Protein AF-A0A0K8UY22-F1 (afdb_monomer)

Solvent-accessible surface area (backbone atoms only — not comparable to full-atom values): 12422 Å² total; per-residue (Å²): 136,84,84,70,58,86,86,64,40,58,61,39,47,26,71,50,65,64,19,58,63,45,91,63,97,72,69,99,48,72,58,66,84,58,21,74,82,52,22,51,59,62,31,71,79,46,81,18,68,58,46,42,50,54,52,51,58,58,53,50,70,38,62,19,70,70,72,24,51,79,48,73,47,74,82,47,100,38,32,42,35,36,36,20,38,61,51,102,66,38,35,36,39,38,42,34,27,77,27,91,56,66,43,80,45,65,60,37,89,77,67,71,58,55,92,82,40,27,36,29,29,68,44,43,38,51,86,44,90,65,58,66,70,48,70,43,56,62,74,50,70,46,78,44,46,48,65,32,40,40,31,30,30,51,46,64,80,65,77,79,49,54,63,54,51,51,51,51,49,51,52,50,54,51,52,51,51,52,51,53,52,52,53,52,50,51,54,52,50,54,51,51,52,50,54,52,52,53,52,53,54,55,52,53,63,58,53,56,63,66,66,69,76,76,81,82,86,134

Foldseek 3Di:
DDDPVVVVQFAQADQDVSNPRDPDPDDPHRHDPCSHPDHPVVQVVALHPVVLVVLVVVVCPQCQNVPFDKDKDDQDPFKIKIWRHDDLQWIKIKIWGQAQAKDWDACCVPPVNDAFWWKFFSGKHSPDPDDGGDIDGHRDIDIAHHGIMTMIGTHDDDPPCVVVVVVVVVVVVVVVVVVVVVVVVVVVVVVVVVVVVVVVVVVVVVVVVVVVVPPPDD

Structure (mmCIF, N/CA/C/O backbone):
data_AF-A0A0K8UY22-F1
#
_entry.id   AF-A0A0K8UY22-F1
#
loop_
_atom_site.group_PDB
_atom_site.id
_atom_site.type_symbol
_atom_site.label_atom_id
_atom_site.label_alt_id
_atom_site.label_comp_id
_atom_site.label_asym_id
_atom_site.label_entity_id
_atom_site.label_seq_id
_atom_site.pdbx_PDB_ins_code
_atom_site.Cartn_x
_atom_site.Cartn_y
_atom_site.Cartn_z
_atom_site.occupancy
_atom_site.B_iso_or_equiv
_atom_site.auth_seq_id
_atom_site.auth_comp_id
_atom_site.auth_asym_id
_atom_site.auth_atom_id
_atom_site.pdbx_PDB_model_num
ATOM 1 N N . GLU A 1 1 ? 6.497 -28.965 -20.384 1.00 56.91 1 GLU A N 1
ATOM 2 C CA . GLU A 1 1 ? 7.027 -28.098 -19.309 1.00 56.91 1 GLU A CA 1
ATOM 3 C C . GLU A 1 1 ? 6.710 -26.646 -19.636 1.00 56.91 1 GLU A C 1
ATOM 5 O O . GLU A 1 1 ? 6.711 -26.297 -20.810 1.00 56.91 1 GLU A O 1
ATOM 10 N N . VAL A 1 2 ? 6.386 -25.826 -18.636 1.00 84.38 2 VAL A N 1
ATOM 11 C CA . VAL A 1 2 ? 6.107 -24.390 -18.817 1.00 84.38 2 VAL A CA 1
ATOM 12 C C . VAL A 1 2 ? 7.374 -23.611 -18.459 1.00 84.38 2 VAL A C 1
ATOM 14 O O . VAL A 1 2 ? 7.965 -23.861 -17.407 1.00 84.38 2 VAL A O 1
ATOM 17 N N . SER A 1 3 ? 7.815 -22.699 -19.330 1.00 89.62 3 SER A N 1
ATOM 18 C CA . SER A 1 3 ? 9.002 -21.876 -19.063 1.00 89.62 3 SER A CA 1
ATOM 19 C C . SER A 1 3 ? 8.755 -20.891 -17.909 1.00 89.62 3 SER A C 1
ATOM 21 O O . SER A 1 3 ? 7.668 -20.334 -17.769 1.00 89.62 3 SER A O 1
ATOM 23 N N . ARG A 1 4 ? 9.792 -20.663 -17.090 1.00 94.69 4 ARG A N 1
ATOM 24 C CA . ARG A 1 4 ? 9.810 -19.691 -15.977 1.00 94.69 4 ARG A CA 1
ATOM 25 C C . ARG A 1 4 ? 10.417 -18.341 -16.368 1.00 94.69 4 ARG A C 1
ATOM 27 O O . ARG A 1 4 ? 10.571 -17.473 -15.512 1.00 94.69 4 ARG A O 1
ATOM 34 N N . ASP A 1 5 ? 10.805 -18.178 -17.628 1.00 94.25 5 ASP A N 1
ATOM 35 C CA . ASP A 1 5 ? 11.532 -17.003 -18.113 1.00 94.25 5 ASP A CA 1
ATOM 36 C C . ASP A 1 5 ? 10.773 -15.671 -17.977 1.00 94.25 5 ASP A C 1
ATOM 38 O O . ASP A 1 5 ? 11.438 -14.672 -17.689 1.00 94.25 5 ASP A O 1
ATOM 42 N N . PRO A 1 6 ? 9.424 -15.605 -18.084 1.00 92.56 6 PRO A N 1
ATOM 43 C CA . PRO A 1 6 ? 8.700 -14.344 -17.893 1.00 92.56 6 PRO A CA 1
ATOM 44 C C . PRO A 1 6 ? 8.972 -13.661 -16.541 1.00 92.56 6 PRO A C 1
ATOM 46 O O . PRO A 1 6 ? 9.089 -12.439 -16.487 1.00 92.56 6 PRO A O 1
ATOM 49 N N . GLU A 1 7 ? 9.183 -14.439 -15.474 1.00 94.31 7 GLU A N 1
ATOM 50 C CA . GLU A 1 7 ? 9.439 -13.934 -14.113 1.00 94.31 7 GLU A CA 1
ATOM 51 C C . GLU A 1 7 ? 10.920 -13.621 -13.838 1.00 94.31 7 GLU A C 1
ATOM 53 O O . GLU A 1 7 ? 11.299 -13.254 -12.726 1.00 94.31 7 GLU A O 1
ATOM 58 N N . ARG A 1 8 ? 11.793 -13.808 -14.835 1.00 95.69 8 ARG A N 1
ATOM 59 C CA . ARG A 1 8 ? 13.253 -13.663 -14.706 1.00 95.69 8 ARG A CA 1
ATOM 60 C C . ARG A 1 8 ? 13.845 -12.638 -15.664 1.00 95.69 8 ARG A C 1
ATOM 62 O O . ARG A 1 8 ? 15.067 -12.532 -15.771 1.00 95.69 8 ARG A O 1
ATOM 69 N N . THR A 1 9 ? 12.995 -11.896 -16.370 1.00 96.50 9 THR A N 1
ATOM 70 C CA . THR A 1 9 ? 13.452 -10.834 -17.269 1.00 96.50 9 THR A CA 1
ATOM 71 C C . THR A 1 9 ? 14.261 -9.778 -16.497 1.00 96.50 9 THR A C 1
ATOM 73 O O . THR A 1 9 ? 14.027 -9.566 -15.302 1.00 96.50 9 THR A O 1
ATOM 76 N N . PRO A 1 10 ? 15.250 -9.119 -17.132 1.00 97.88 10 PRO A N 1
ATOM 77 C CA . PRO A 1 10 ? 16.100 -8.163 -16.432 1.00 97.88 10 PRO A CA 1
ATOM 78 C C . PRO A 1 10 ? 15.322 -6.993 -15.812 1.00 97.88 10 PRO A C 1
ATOM 80 O O . PRO A 1 10 ? 14.338 -6.503 -16.371 1.00 97.88 10 PRO A O 1
ATOM 83 N N . TYR A 1 11 ? 15.799 -6.518 -14.659 1.00 98.19 11 TYR A N 1
ATOM 84 C CA . TYR A 1 11 ? 15.130 -5.470 -13.888 1.00 98.19 11 TYR A CA 1
ATOM 85 C C . TYR A 1 11 ? 15.112 -4.113 -14.611 1.00 98.19 11 TYR A C 1
ATOM 87 O O . TYR A 1 11 ? 16.089 -3.707 -15.239 1.00 98.19 11 TYR A O 1
ATOM 95 N N . GLN A 1 12 ? 14.008 -3.378 -14.462 1.00 98.25 12 GLN A N 1
ATOM 96 C CA . GLN A 1 12 ? 13.737 -2.138 -15.191 1.00 98.25 12 GLN A CA 1
ATOM 97 C C . GLN A 1 12 ? 14.116 -0.895 -14.365 1.00 98.25 12 GLN A C 1
ATOM 99 O O . GLN A 1 12 ? 13.285 -0.289 -13.682 1.00 98.25 12 GLN A O 1
ATOM 104 N N . TRP A 1 13 ? 15.392 -0.500 -14.411 1.00 98.12 13 TRP A N 1
ATOM 105 C CA . TRP A 1 13 ? 15.911 0.643 -13.648 1.00 98.12 13 TRP A CA 1
ATOM 106 C C . TRP A 1 13 ? 15.455 1.993 -14.204 1.00 98.12 13 TRP A C 1
ATOM 108 O O . TRP A 1 13 ? 15.055 2.879 -13.444 1.00 98.12 13 TRP A O 1
ATOM 118 N N . ASN A 1 14 ? 15.550 2.174 -15.520 1.00 97.88 14 ASN A N 1
ATOM 119 C CA . ASN A 1 14 ? 15.274 3.434 -16.208 1.00 97.88 14 ASN A CA 1
ATOM 120 C C . ASN A 1 14 ? 14.917 3.192 -17.692 1.00 97.88 14 ASN A C 1
ATOM 122 O O . ASN A 1 14 ? 14.746 2.056 -18.118 1.00 97.88 14 ASN A O 1
ATOM 126 N N . THR A 1 15 ? 14.811 4.256 -18.492 1.00 97.69 15 THR A N 1
ATOM 127 C CA . THR A 1 15 ? 14.418 4.196 -19.913 1.00 97.69 15 THR A CA 1
ATOM 128 C C . THR A 1 15 ? 15.579 3.989 -20.902 1.00 97.69 15 THR A C 1
ATOM 130 O O . THR A 1 15 ? 15.347 3.973 -22.117 1.00 97.69 15 THR A O 1
ATOM 133 N N . GLN A 1 16 ? 16.818 3.828 -20.425 1.00 97.19 16 GLN A N 1
ATOM 134 C CA . GLN A 1 16 ? 18.021 3.645 -21.252 1.00 97.19 16 GLN A CA 1
ATOM 135 C C . GLN A 1 16 ? 18.110 2.221 -21.835 1.00 97.19 16 GLN A C 1
ATOM 137 O O . GLN A 1 16 ? 17.227 1.391 -21.615 1.00 97.19 16 GLN A O 1
ATOM 142 N N . LYS A 1 17 ? 19.170 1.933 -22.608 1.00 97.19 17 LYS A N 1
ATOM 143 C CA . LYS A 1 17 ? 19.432 0.608 -23.204 1.00 97.19 17 LYS A CA 1
ATOM 144 C C . LYS A 1 17 ? 19.269 -0.501 -22.153 1.00 97.19 17 LYS A C 1
ATOM 146 O O . LYS A 1 17 ? 19.729 -0.351 -21.023 1.00 97.19 17 LYS A O 1
ATOM 151 N N . ASN A 1 18 ? 18.571 -1.581 -22.518 1.00 97.06 18 ASN A N 1
ATOM 152 C CA . ASN A 1 18 ? 18.230 -2.699 -21.627 1.00 97.06 18 ASN A CA 1
ATOM 153 C C . ASN A 1 18 ? 17.593 -2.262 -20.289 1.00 97.06 18 ASN A C 1
ATOM 155 O O . ASN A 1 18 ? 17.900 -2.829 -19.246 1.00 97.06 18 ASN A O 1
ATOM 159 N N . ALA A 1 19 ? 16.765 -1.214 -20.300 1.00 97.44 19 ALA A N 1
ATOM 160 C CA . ALA A 1 19 ? 16.186 -0.591 -19.108 1.00 97.44 19 ALA A CA 1
ATOM 161 C C . ALA A 1 19 ? 17.197 -0.140 -18.038 1.00 97.44 19 ALA A C 1
ATOM 163 O O . ALA A 1 19 ? 16.874 -0.083 -16.851 1.00 97.44 19 ALA A O 1
ATOM 164 N N . GLY A 1 20 ? 18.438 0.148 -18.439 1.00 97.50 20 GLY A N 1
ATOM 165 C CA . GLY A 1 20 ? 19.529 0.481 -17.523 1.00 97.50 20 GLY A CA 1
ATOM 166 C C . GLY A 1 20 ? 20.106 -0.719 -16.767 1.00 97.50 20 GLY A C 1
ATOM 167 O O . GLY A 1 20 ? 20.923 -0.522 -15.875 1.00 97.50 20 GLY A O 1
ATOM 168 N N . PHE A 1 21 ? 19.708 -1.954 -17.095 1.00 98.06 21 PHE A N 1
ATOM 169 C CA . PHE A 1 21 ? 20.263 -3.172 -16.495 1.00 98.06 21 PHE A CA 1
ATOM 170 C C . PHE A 1 21 ? 21.690 -3.471 -16.971 1.00 98.06 21 PHE A C 1
ATOM 172 O O . PHE A 1 21 ? 22.517 -3.940 -16.196 1.00 98.06 21 PHE A O 1
ATOM 179 N N . SER A 1 22 ? 21.982 -3.229 -18.251 1.00 97.44 22 SER A N 1
ATOM 180 C CA . SER A 1 22 ? 23.290 -3.510 -18.849 1.00 97.44 22 SER A CA 1
ATOM 181 C C 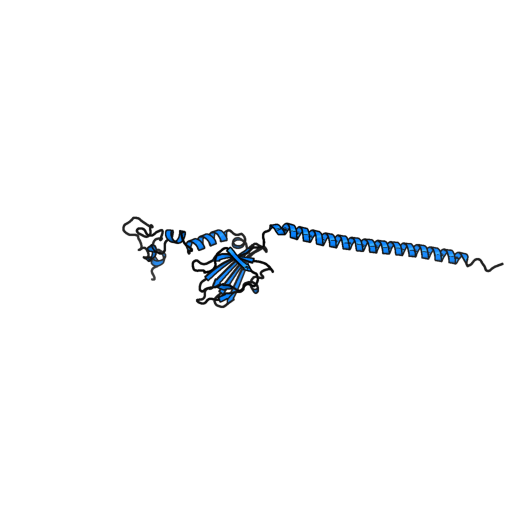. SER A 1 22 ? 23.561 -2.612 -20.054 1.00 97.44 22 SER A C 1
ATOM 183 O O . SER A 1 22 ? 22.644 -2.271 -20.803 1.00 97.44 22 SER A O 1
ATOM 185 N N . THR A 1 23 ? 24.831 -2.279 -20.277 1.00 96.69 23 THR A N 1
ATOM 186 C CA . THR A 1 23 ? 25.315 -1.555 -21.464 1.00 96.69 23 THR A CA 1
ATOM 187 C C . THR A 1 23 ? 25.598 -2.472 -22.661 1.00 96.69 23 THR A C 1
ATOM 189 O O . THR A 1 23 ? 25.762 -1.973 -23.775 1.00 96.69 23 THR A O 1
ATOM 192 N N . ALA A 1 24 ? 25.621 -3.796 -22.458 1.00 96.88 24 ALA A N 1
ATOM 193 C CA . ALA A 1 24 ? 25.886 -4.784 -23.503 1.00 96.88 24 ALA A CA 1
ATOM 194 C C . ALA A 1 24 ? 24.850 -4.739 -24.641 1.00 96.88 24 ALA A C 1
ATOM 196 O O . ALA A 1 24 ? 23.733 -4.242 -24.474 1.00 96.88 24 ALA A O 1
ATOM 197 N N . GLU A 1 25 ? 25.202 -5.292 -25.805 1.00 95.69 25 GLU A N 1
ATOM 198 C CA . GLU A 1 25 ? 24.288 -5.356 -26.954 1.00 95.69 25 GLU A CA 1
ATOM 199 C C . GLU A 1 25 ? 23.030 -6.178 -26.675 1.00 95.69 25 GLU A C 1
ATOM 201 O O . GLU A 1 25 ? 21.930 -5.757 -27.027 1.00 95.69 25 GLU A O 1
ATOM 206 N N . LYS A 1 26 ? 23.177 -7.323 -26.001 1.00 95.31 26 LYS A N 1
ATOM 207 C CA . LYS A 1 26 ? 22.063 -8.198 -25.627 1.00 95.31 26 LYS A CA 1
ATOM 208 C C . LYS A 1 26 ? 22.211 -8.676 -24.190 1.00 95.31 26 LYS A C 1
ATOM 210 O O . LYS A 1 26 ? 23.314 -8.901 -23.699 1.00 95.31 26 LYS A O 1
ATOM 215 N N . THR A 1 27 ? 21.073 -8.831 -23.530 1.00 96.81 27 THR A N 1
ATOM 216 C CA . THR A 1 27 ? 20.942 -9.474 -22.222 1.00 96.81 27 THR A CA 1
ATOM 217 C C . THR A 1 27 ? 20.604 -10.955 -22.400 1.00 96.81 27 THR A C 1
ATOM 219 O O . THR A 1 27 ? 20.204 -11.383 -23.481 1.00 96.81 27 THR A O 1
ATOM 222 N N . TRP A 1 28 ? 20.790 -11.747 -21.343 1.00 96.12 28 TRP A N 1
ATOM 223 C CA . TRP A 1 28 ? 20.532 -13.193 -21.353 1.00 96.12 28 TRP A CA 1
ATOM 224 C C . TRP A 1 28 ? 19.046 -13.548 -21.563 1.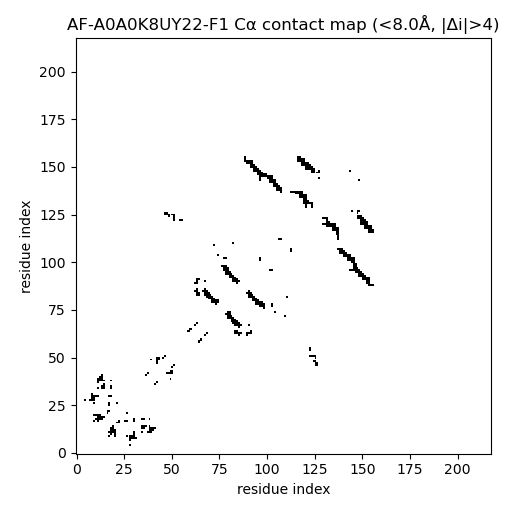00 96.12 28 TRP A C 1
ATOM 226 O O . TRP A 1 28 ? 18.742 -14.610 -22.094 1.00 96.12 28 TRP A O 1
ATOM 236 N N . LEU A 1 29 ? 18.137 -12.636 -21.200 1.00 97.00 29 LEU A N 1
ATOM 237 C CA . LEU A 1 29 ? 16.712 -12.660 -21.531 1.00 97.00 29 LEU A CA 1
ATOM 238 C C . LEU A 1 29 ? 16.268 -11.272 -22.001 1.00 97.00 29 LEU A C 1
ATOM 240 O O . LEU A 1 29 ? 16.790 -10.277 -21.495 1.00 97.00 29 LEU A O 1
ATOM 244 N N . PRO A 1 30 ? 15.287 -11.175 -22.917 1.00 96.00 30 PRO A N 1
ATOM 245 C CA . PRO A 1 30 ? 14.790 -9.891 -23.389 1.00 96.00 30 PRO A CA 1
ATOM 246 C C . PRO A 1 30 ? 14.150 -9.089 -22.251 1.00 96.00 30 PRO A C 1
ATOM 248 O O . PRO A 1 30 ? 13.413 -9.619 -21.419 1.00 96.00 30 PRO A O 1
ATOM 251 N N . VAL A 1 31 ? 14.405 -7.782 -22.240 1.00 97.19 31 VAL A N 1
ATOM 252 C CA . VAL A 1 31 ? 13.734 -6.852 -21.327 1.00 97.19 31 VAL A CA 1
ATOM 253 C C . VAL A 1 31 ? 12.317 -6.593 -21.829 1.00 97.19 31 VAL A C 1
ATOM 255 O O . VAL A 1 31 ? 12.113 -6.340 -23.016 1.00 97.19 31 VAL A O 1
ATOM 258 N N . HIS A 1 32 ? 11.337 -6.627 -20.928 1.00 96.50 32 HIS A N 1
ATOM 259 C CA . HIS A 1 32 ? 9.946 -6.385 -21.295 1.00 96.50 32 HIS A CA 1
ATOM 260 C C . HIS A 1 32 ? 9.759 -4.956 -21.860 1.00 96.50 32 HIS A C 1
ATOM 262 O O . HIS A 1 32 ? 10.260 -3.997 -21.268 1.00 96.50 32 HIS A O 1
ATOM 268 N N . PRO A 1 33 ? 9.024 -4.765 -22.974 1.00 95.75 33 PRO A N 1
ATOM 269 C CA . PRO A 1 33 ? 8.981 -3.497 -23.716 1.00 95.75 33 PRO A CA 1
ATOM 270 C C . PRO A 1 33 ? 8.389 -2.311 -22.938 1.00 95.75 33 PRO A C 1
ATOM 272 O O . PRO A 1 33 ? 8.680 -1.157 -23.253 1.00 95.75 33 PRO A O 1
ATOM 275 N N . ASN A 1 34 ? 7.592 -2.568 -21.897 1.00 96.50 34 ASN A N 1
ATOM 276 C CA . ASN A 1 34 ? 6.991 -1.517 -21.068 1.00 96.50 34 ASN A CA 1
ATOM 277 C C . ASN A 1 34 ? 7.992 -0.713 -20.216 1.00 96.50 34 ASN A C 1
ATOM 279 O O . ASN A 1 34 ? 7.576 0.292 -19.645 1.00 96.50 34 ASN A O 1
ATOM 283 N N . TYR A 1 35 ? 9.280 -1.079 -20.161 1.00 97.06 35 TYR A N 1
ATOM 284 C CA . TYR A 1 35 ? 10.287 -0.383 -19.344 1.00 97.06 35 TYR A CA 1
ATOM 285 C C . TYR A 1 35 ? 10.415 1.117 -19.648 1.00 97.06 35 TYR A C 1
ATOM 287 O O . TYR A 1 35 ? 10.887 1.897 -18.820 1.00 97.06 35 TYR A O 1
ATOM 295 N N . LYS A 1 36 ? 9.970 1.546 -20.835 1.00 95.62 36 LYS A N 1
ATOM 296 C CA . LYS A 1 36 ? 9.887 2.961 -21.215 1.00 95.62 36 LYS A CA 1
ATOM 297 C C . LYS A 1 36 ? 8.919 3.766 -20.343 1.00 95.62 36 LYS A C 1
ATOM 299 O O . LYS A 1 36 ? 9.204 4.928 -20.088 1.00 95.62 36 LYS A O 1
ATOM 304 N N . ASN A 1 37 ? 7.848 3.133 -19.863 1.00 95.06 37 ASN A N 1
ATOM 305 C CA . ASN A 1 37 ? 6.781 3.764 -19.077 1.00 95.06 37 ASN A CA 1
ATOM 306 C C . ASN A 1 37 ? 6.656 3.185 -17.656 1.00 95.06 37 ASN A C 1
ATOM 308 O O . ASN A 1 37 ? 6.015 3.782 -16.799 1.00 95.06 37 ASN A O 1
ATOM 312 N N . LEU A 1 38 ? 7.218 2.000 -17.403 1.00 96.00 38 LEU A N 1
ATOM 313 C CA . LEU A 1 38 ? 7.194 1.331 -16.107 1.00 96.00 38 LEU A CA 1
ATOM 314 C C . LEU A 1 38 ? 8.631 1.038 -15.679 1.00 96.00 38 LEU A C 1
ATOM 316 O O . LEU A 1 38 ? 9.197 0.026 -16.040 1.00 96.00 38 LEU A O 1
ATOM 320 N N . ASN A 1 39 ? 9.255 1.926 -14.916 1.00 97.75 39 ASN A N 1
ATOM 321 C CA . ASN A 1 39 ? 10.612 1.707 -14.410 1.00 97.75 39 ASN A CA 1
ATOM 322 C C . ASN A 1 39 ? 10.798 2.394 -13.058 1.00 97.75 39 ASN A C 1
ATOM 324 O O . ASN A 1 39 ? 10.022 3.276 -12.683 1.00 97.75 39 ASN A O 1
ATOM 328 N N . LEU A 1 40 ? 11.844 2.007 -12.327 1.00 98.12 40 LEU A N 1
ATOM 329 C CA . LEU A 1 40 ? 12.098 2.555 -10.996 1.00 98.12 40 LEU A CA 1
ATOM 330 C C . LEU A 1 40 ? 12.306 4.075 -11.014 1.00 98.12 40 LEU A C 1
ATOM 332 O O . LEU A 1 40 ? 11.810 4.765 -10.124 1.00 98.12 40 LEU A O 1
ATOM 336 N N . LYS A 1 41 ? 13.049 4.605 -11.996 1.00 97.62 41 LYS A N 1
ATOM 337 C CA . LYS A 1 41 ? 13.322 6.047 -12.086 1.00 97.62 41 LYS A CA 1
ATOM 338 C C . LYS A 1 41 ? 12.027 6.857 -12.182 1.00 97.62 41 LYS A C 1
ATOM 340 O O . LYS A 1 41 ? 11.900 7.839 -11.462 1.00 97.62 41 LYS A O 1
ATOM 345 N N . GLN A 1 42 ? 11.081 6.425 -13.010 1.00 96.19 42 GLN A N 1
ATOM 346 C CA . GLN A 1 42 ? 9.775 7.069 -13.157 1.00 96.19 42 GLN A CA 1
ATOM 347 C C . GLN A 1 42 ? 8.899 6.892 -11.911 1.00 96.19 42 GLN A C 1
ATOM 349 O O . GLN A 1 42 ? 8.346 7.859 -11.397 1.00 96.19 42 GLN A O 1
ATOM 354 N N . GLN A 1 43 ? 8.848 5.684 -11.345 1.00 96.81 43 GLN A N 1
ATOM 355 C CA . GLN A 1 43 ? 8.041 5.429 -10.150 1.00 96.81 43 GLN A CA 1
ATOM 356 C C . GLN A 1 43 ? 8.507 6.222 -8.915 1.00 96.81 43 GLN A C 1
ATOM 358 O O . GLN A 1 43 ? 7.734 6.419 -7.980 1.00 96.81 43 GLN A O 1
ATOM 363 N N . LYS A 1 44 ? 9.758 6.694 -8.878 1.00 95.75 44 LYS A N 1
ATOM 364 C CA . LYS A 1 44 ? 10.262 7.552 -7.794 1.00 95.75 44 LYS A CA 1
ATOM 365 C C . LYS A 1 44 ? 9.674 8.968 -7.792 1.00 95.75 44 LYS A C 1
ATOM 367 O O . LYS A 1 44 ? 9.740 9.607 -6.747 1.00 95.75 44 LYS A O 1
ATOM 372 N N . SER A 1 45 ? 9.142 9.461 -8.911 1.00 90.75 45 SER A N 1
ATOM 373 C CA . SER A 1 45 ? 8.642 10.841 -9.046 1.00 90.75 45 SER A CA 1
ATOM 374 C C . SER A 1 45 ? 7.120 10.985 -8.961 1.00 90.75 45 SER A C 1
ATOM 376 O O . SER A 1 45 ? 6.623 12.104 -9.008 1.00 90.75 45 SER A O 1
ATOM 378 N N . GLU A 1 46 ? 6.373 9.887 -8.843 1.00 90.56 46 GLU A N 1
ATOM 379 C CA . GLU A 1 46 ? 4.904 9.882 -8.895 1.00 90.56 46 GLU A CA 1
ATOM 380 C C . GLU A 1 46 ? 4.286 8.992 -7.801 1.00 90.56 46 GLU A C 1
ATOM 382 O O . GLU A 1 46 ? 4.979 8.182 -7.176 1.00 90.56 46 GLU A O 1
ATOM 387 N N . LYS A 1 47 ? 2.966 9.112 -7.580 1.00 91.38 47 LYS A N 1
ATOM 388 C CA . LYS A 1 47 ? 2.200 8.177 -6.736 1.00 91.38 47 LYS A CA 1
ATOM 389 C C . LYS A 1 47 ? 2.195 6.802 -7.417 1.00 91.38 47 LYS A C 1
ATOM 391 O O . LYS A 1 47 ? 1.456 6.572 -8.369 1.00 91.38 47 LYS A O 1
ATOM 396 N N . SER A 1 48 ? 3.040 5.889 -6.946 1.00 95.44 48 SER A N 1
ATOM 397 C CA . SER A 1 48 ? 3.397 4.655 -7.653 1.00 95.44 48 SER A CA 1
ATOM 398 C C . SER A 1 48 ? 3.406 3.430 -6.739 1.00 95.44 48 SER A C 1
ATOM 400 O O . SER A 1 48 ? 3.273 3.521 -5.519 1.00 95.44 48 SER A O 1
ATOM 402 N N . HIS A 1 49 ? 3.592 2.243 -7.320 1.00 95.56 49 HIS A N 1
ATOM 403 C CA . HIS A 1 49 ? 3.781 1.029 -6.523 1.00 95.56 49 HIS A CA 1
ATOM 404 C C . HIS A 1 49 ? 5.054 1.096 -5.672 1.00 95.56 49 HIS A C 1
ATOM 406 O O . HIS A 1 49 ? 5.035 0.666 -4.521 1.00 95.56 49 HIS A O 1
ATOM 412 N N . TYR A 1 50 ? 6.133 1.695 -6.188 1.00 97.19 50 TYR A N 1
ATOM 413 C CA . TYR A 1 50 ? 7.352 1.931 -5.416 1.00 97.19 50 TYR A CA 1
ATOM 414 C C . TYR A 1 50 ? 7.116 2.848 -4.208 1.00 97.19 50 TYR A C 1
ATOM 416 O O . TYR A 1 50 ? 7.595 2.538 -3.114 1.00 97.19 50 TYR A O 1
ATOM 424 N N . SER A 1 51 ? 6.371 3.951 -4.369 1.00 94.69 51 SER A N 1
ATOM 425 C CA . SER A 1 51 ? 6.088 4.862 -3.252 1.00 94.69 51 SER A CA 1
ATOM 426 C C . SER A 1 51 ? 5.238 4.176 -2.181 1.00 94.69 51 SER A C 1
ATOM 428 O O . SER A 1 51 ? 5.564 4.259 -1.000 1.00 94.69 51 SER A O 1
ATOM 430 N N . VAL A 1 52 ? 4.213 3.417 -2.588 1.00 96.56 52 VAL A N 1
ATOM 431 C CA . VAL A 1 52 ? 3.388 2.608 -1.675 1.00 96.56 52 VAL A CA 1
ATOM 432 C C . VAL A 1 52 ? 4.236 1.566 -0.944 1.00 96.56 52 VAL A C 1
ATOM 434 O O . VAL A 1 52 ? 4.158 1.467 0.278 1.00 96.56 52 VAL A O 1
ATOM 437 N N . TYR A 1 53 ? 5.092 0.830 -1.660 1.00 97.50 53 TYR A N 1
ATOM 438 C CA . TYR A 1 53 ? 5.987 -0.166 -1.066 1.00 97.50 53 TYR A CA 1
ATOM 439 C C . TYR A 1 53 ? 6.909 0.454 -0.012 1.00 97.50 53 TYR A C 1
ATOM 441 O O . TYR A 1 53 ? 7.000 -0.054 1.104 1.00 97.50 53 TYR A O 1
ATOM 449 N N . LYS A 1 54 ? 7.552 1.585 -0.332 1.00 96.56 54 LYS A N 1
ATOM 450 C CA . LYS A 1 54 ? 8.397 2.333 0.612 1.00 96.56 54 LYS A CA 1
ATOM 451 C C . LYS A 1 54 ? 7.620 2.719 1.870 1.00 96.56 54 LYS A C 1
ATOM 453 O O . LYS A 1 54 ? 8.114 2.469 2.967 1.00 96.56 54 LYS A O 1
ATOM 458 N N . SER A 1 55 ? 6.411 3.262 1.723 1.00 95.38 55 SER A N 1
ATOM 459 C CA . SER A 1 55 ? 5.572 3.641 2.864 1.00 95.38 55 SER A CA 1
ATOM 460 C C . SER A 1 55 ? 5.177 2.439 3.726 1.00 95.38 55 SER A C 1
ATOM 462 O O . SER A 1 55 ? 5.239 2.526 4.948 1.00 95.38 55 SER A O 1
ATOM 464 N N . LEU A 1 56 ? 4.839 1.295 3.122 1.00 96.31 56 LEU A N 1
ATOM 465 C CA . LEU A 1 56 ? 4.506 0.070 3.861 1.00 96.31 56 LEU A CA 1
ATOM 466 C C . LEU A 1 56 ? 5.714 -0.527 4.595 1.00 96.31 56 LEU A C 1
ATOM 468 O O . LEU A 1 56 ? 5.568 -1.013 5.716 1.00 96.31 56 LEU A O 1
ATOM 472 N N . VAL A 1 57 ? 6.910 -0.481 3.998 1.00 96.62 57 VAL A N 1
ATOM 473 C CA . VAL A 1 57 ? 8.153 -0.925 4.654 1.00 96.62 57 VAL A CA 1
ATOM 474 C C . VAL A 1 57 ? 8.472 -0.057 5.869 1.00 96.62 57 VAL A C 1
ATOM 476 O O . VAL A 1 57 ? 8.861 -0.590 6.909 1.00 96.62 57 VAL A O 1
ATOM 479 N N . GLU A 1 58 ? 8.279 1.259 5.773 1.00 94.56 58 GLU A N 1
ATOM 480 C CA . GLU A 1 58 ? 8.419 2.150 6.928 1.00 94.56 58 GLU A CA 1
ATOM 481 C C . GLU A 1 58 ? 7.353 1.858 7.989 1.00 94.56 58 GLU A C 1
ATOM 483 O O . GLU A 1 58 ? 7.683 1.707 9.166 1.00 94.56 58 GLU A O 1
ATOM 488 N N . LEU A 1 59 ? 6.097 1.662 7.577 1.00 92.69 59 LEU A N 1
ATOM 489 C CA . LEU A 1 59 ? 5.000 1.327 8.482 1.00 92.69 59 LEU A CA 1
ATOM 490 C C . LEU A 1 59 ? 5.245 0.007 9.227 1.00 92.69 59 LEU A C 1
ATOM 492 O O . LEU A 1 59 ? 4.938 -0.096 10.411 1.00 92.69 59 LEU A O 1
ATOM 496 N N . ARG A 1 60 ? 5.875 -0.985 8.583 1.00 93.88 60 ARG A N 1
ATOM 497 C CA . ARG A 1 60 ? 6.221 -2.281 9.194 1.00 93.88 60 ARG A CA 1
ATOM 498 C C . ARG A 1 60 ? 7.087 -2.147 10.450 1.00 93.88 60 ARG A C 1
ATOM 500 O O . ARG A 1 60 ? 7.083 -3.060 11.266 1.00 93.88 60 ARG A O 1
ATOM 507 N N . LYS A 1 61 ? 7.796 -1.029 10.634 1.00 92.00 61 LYS A N 1
ATOM 508 C CA . LYS A 1 61 ? 8.594 -0.755 11.841 1.00 92.00 61 LYS A CA 1
ATOM 509 C C . LYS A 1 61 ? 7.731 -0.409 13.061 1.00 92.00 61 LYS A C 1
ATOM 511 O O . LYS A 1 61 ? 8.242 -0.415 14.179 1.00 92.00 61 LYS A O 1
ATOM 516 N N . MET A 1 62 ? 6.441 -0.113 12.877 1.00 89.75 62 MET A N 1
ATOM 517 C CA . MET A 1 62 ? 5.539 0.209 13.980 1.00 89.75 62 MET A CA 1
ATOM 518 C C . MET A 1 62 ? 5.359 -0.988 14.927 1.00 89.75 62 MET A C 1
ATOM 520 O O . MET A 1 62 ? 5.126 -2.109 14.464 1.00 89.75 62 MET A O 1
ATOM 524 N N . PRO A 1 63 ? 5.377 -0.771 16.258 1.00 90.25 63 PRO A N 1
ATOM 525 C CA . PRO A 1 63 ? 5.221 -1.845 17.240 1.00 90.25 63 PRO A CA 1
ATOM 526 C C . PRO A 1 63 ? 3.964 -2.698 17.036 1.00 90.25 63 PRO A C 1
ATOM 528 O O . PRO A 1 63 ? 4.028 -3.916 17.201 1.00 90.25 63 PRO A O 1
ATOM 531 N N . ALA A 1 64 ? 2.857 -2.077 16.614 1.00 91.38 64 ALA A N 1
ATOM 532 C CA . ALA A 1 64 ? 1.604 -2.750 16.281 1.00 91.38 64 ALA A CA 1
ATOM 533 C C . ALA A 1 64 ? 1.786 -3.839 15.206 1.00 91.38 64 ALA A C 1
ATOM 535 O O . ALA A 1 64 ? 1.351 -4.972 15.385 1.00 91.38 64 ALA A O 1
ATOM 536 N N . LEU A 1 65 ? 2.524 -3.552 14.129 1.00 92.12 65 LEU A N 1
ATOM 537 C CA . LEU A 1 65 ? 2.769 -4.510 13.045 1.00 92.12 65 LEU A CA 1
ATOM 538 C C . LEU A 1 65 ? 3.806 -5.586 13.406 1.00 92.12 65 LEU A C 1
ATOM 540 O O . LEU A 1 65 ? 3.753 -6.693 12.864 1.00 92.12 65 LEU A O 1
ATOM 544 N N . CYS A 1 66 ? 4.717 -5.299 14.337 1.00 91.38 66 CYS A N 1
ATOM 545 C CA . CYS A 1 66 ? 5.724 -6.256 14.801 1.00 91.38 66 CYS A CA 1
ATOM 546 C C . CYS A 1 66 ? 5.186 -7.225 15.861 1.00 91.38 66 CYS A C 1
ATOM 548 O O . CYS A 1 66 ? 5.430 -8.424 15.776 1.00 91.38 66 CYS A O 1
ATOM 550 N N . LYS A 1 67 ? 4.481 -6.703 16.869 1.00 91.06 67 LYS A N 1
ATOM 551 C CA . LYS A 1 67 ? 4.131 -7.425 18.104 1.00 91.06 67 LYS A CA 1
ATOM 552 C C . LYS A 1 67 ? 2.636 -7.428 18.410 1.00 91.06 67 LYS A C 1
ATOM 554 O O . LYS A 1 67 ? 2.219 -8.140 19.313 1.00 91.06 67 LYS A O 1
ATOM 559 N N . GLY A 1 68 ? 1.847 -6.619 17.705 1.00 90.88 68 GLY A N 1
ATOM 560 C CA . GLY A 1 68 ? 0.421 -6.495 17.971 1.00 90.88 68 GLY A CA 1
ATOM 561 C C . GLY A 1 68 ? -0.343 -7.772 17.639 1.00 90.88 68 GLY A C 1
ATOM 562 O O . GLY A 1 68 ? 0.009 -8.492 16.695 1.00 90.88 68 GLY A O 1
ATOM 563 N N . ARG A 1 69 ? -1.407 -8.012 18.403 1.00 92.81 69 ARG A N 1
ATOM 564 C CA . ARG A 1 69 ? -2.440 -9.013 18.149 1.00 92.81 69 ARG A CA 1
ATOM 565 C C . ARG A 1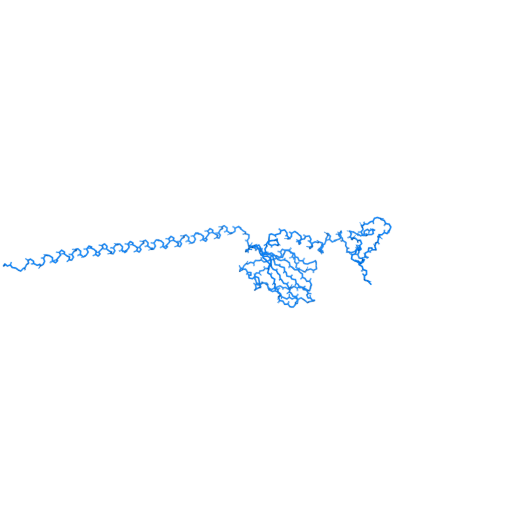 69 ? -3.007 -8.808 16.748 1.00 92.81 69 ARG A C 1
ATOM 567 O O . ARG A 1 69 ? -3.156 -7.678 16.295 1.00 92.81 69 ARG A O 1
ATOM 574 N N . PHE A 1 70 ? -3.267 -9.906 16.053 1.00 94.38 70 PHE A N 1
ATOM 575 C CA . PHE A 1 70 ? -3.893 -9.896 14.736 1.00 94.38 70 PHE A CA 1
ATOM 576 C C . PHE A 1 70 ? -5.363 -10.266 14.874 1.00 94.38 70 PHE A C 1
ATOM 578 O O . PHE A 1 70 ? -5.688 -11.277 15.496 1.00 94.38 70 PHE A O 1
ATOM 585 N N . HIS A 1 71 ? -6.228 -9.450 14.290 1.00 93.00 71 HIS A N 1
ATOM 586 C CA . HIS A 1 71 ? -7.657 -9.697 14.193 1.00 93.00 71 HIS A CA 1
ATOM 587 C C . HIS A 1 71 ? -8.092 -9.392 12.762 1.00 93.00 71 HIS A C 1
ATOM 589 O O . HIS A 1 71 ? -7.711 -8.364 12.217 1.00 93.00 71 HIS A O 1
ATOM 595 N N . ALA A 1 72 ? -8.809 -10.303 12.116 1.00 95.44 72 ALA A N 1
ATOM 596 C CA . ALA A 1 72 ? -9.160 -10.181 10.709 1.00 95.44 72 ALA A CA 1
ATOM 597 C C . ALA A 1 72 ? -10.623 -10.531 10.505 1.00 95.44 72 ALA A C 1
ATOM 599 O O . ALA A 1 72 ? -11.114 -11.477 11.111 1.00 95.44 72 ALA A O 1
ATOM 600 N N . GLU A 1 73 ? -11.271 -9.789 9.616 1.00 94.25 73 GLU A N 1
ATOM 601 C CA . GLU A 1 73 ? -12.701 -9.854 9.374 1.00 94.25 73 GLU A CA 1
ATOM 602 C C . GLU A 1 73 ? -13.003 -9.752 7.878 1.00 94.25 73 GLU A C 1
ATOM 604 O O . GLU A 1 73 ? -12.393 -8.987 7.121 1.00 94.25 73 GLU A O 1
ATOM 609 N N . VAL A 1 74 ? -13.976 -10.547 7.439 1.00 95.19 74 VAL A N 1
ATOM 610 C CA . VAL A 1 74 ? -14.514 -10.490 6.079 1.00 95.19 74 VAL A CA 1
ATOM 611 C C . VAL A 1 74 ? -15.774 -9.637 6.132 1.00 95.19 74 VAL A C 1
ATOM 613 O O . VAL A 1 74 ? -16.825 -10.098 6.562 1.00 95.19 74 VAL A O 1
ATOM 616 N N . LEU A 1 75 ? -15.673 -8.382 5.691 1.00 93.12 75 LEU A N 1
ATOM 617 C CA . LEU A 1 75 ? -16.778 -7.421 5.797 1.00 93.12 75 LEU A CA 1
ATOM 618 C C . LEU A 1 75 ? -17.909 -7.740 4.820 1.00 93.12 75 LEU A C 1
ATOM 620 O O . LEU A 1 75 ? -19.077 -7.462 5.072 1.00 93.12 75 LEU A O 1
ATOM 624 N N . ASN A 1 76 ? -17.542 -8.271 3.657 1.00 92.75 76 ASN A N 1
ATOM 625 C CA . ASN A 1 76 ? -18.450 -8.789 2.645 1.00 92.75 76 ASN A CA 1
ATOM 626 C C . ASN A 1 76 ? -17.653 -9.649 1.651 1.00 92.75 76 ASN A C 1
ATOM 628 O O . ASN A 1 76 ? -16.449 -9.835 1.801 1.00 92.75 76 ASN A O 1
ATOM 632 N N . ARG A 1 77 ? -18.315 -10.140 0.597 1.00 94.31 77 ARG A N 1
ATOM 633 C CA . ARG A 1 77 ? -17.703 -10.994 -0.437 1.00 94.31 77 ARG A CA 1
ATOM 634 C C . ARG A 1 77 ? -16.433 -10.410 -1.075 1.00 94.31 77 ARG A C 1
ATOM 636 O O . ARG A 1 77 ? -15.575 -11.177 -1.498 1.00 94.31 77 ARG A O 1
ATOM 643 N N . ASP A 1 78 ? -16.342 -9.086 -1.166 1.00 96.75 78 ASP A N 1
ATOM 644 C CA . ASP A 1 78 ? -15.275 -8.389 -1.882 1.00 96.75 78 ASP A CA 1
ATOM 645 C C . ASP A 1 78 ? -14.302 -7.661 -0.948 1.00 96.75 78 ASP A C 1
ATOM 647 O O . ASP A 1 78 ? -13.231 -7.265 -1.396 1.00 96.75 78 ASP A O 1
ATOM 651 N N . VAL A 1 79 ? -14.656 -7.440 0.322 1.00 97.19 79 VAL A N 1
ATOM 652 C CA . VAL A 1 79 ? -13.863 -6.611 1.239 1.00 97.19 79 VAL A CA 1
ATOM 653 C C . VAL A 1 79 ? -13.361 -7.431 2.415 1.00 97.19 79 VAL A C 1
ATOM 655 O O . VAL A 1 79 ? -14.139 -7.953 3.214 1.00 97.19 79 VAL A O 1
ATOM 658 N N . PHE A 1 80 ? -12.040 -7.467 2.539 1.00 96.75 80 PHE A N 1
ATOM 659 C CA . PHE A 1 80 ? -11.309 -8.065 3.644 1.00 96.75 80 PHE A CA 1
ATOM 660 C C . PHE A 1 80 ? -10.621 -6.966 4.448 1.00 96.75 80 PHE A C 1
ATOM 662 O O . PHE A 1 80 ? -9.984 -6.079 3.874 1.00 96.75 80 PHE A O 1
ATOM 669 N N . ALA A 1 81 ? -10.734 -7.021 5.769 1.00 96.44 81 ALA A N 1
ATOM 670 C CA . ALA A 1 81 ? -10.076 -6.081 6.656 1.00 96.44 81 ALA A CA 1
ATOM 671 C C . ALA A 1 81 ? -9.341 -6.817 7.771 1.00 96.44 81 ALA A C 1
ATOM 673 O O . ALA A 1 81 ? -9.746 -7.891 8.205 1.00 96.44 81 ALA A O 1
ATOM 674 N N . PHE A 1 82 ? -8.254 -6.235 8.255 1.00 95.25 82 PHE A N 1
ATOM 675 C CA . PHE A 1 82 ? -7.585 -6.737 9.442 1.00 95.25 82 PHE A CA 1
ATOM 676 C C . PHE A 1 82 ? -6.960 -5.614 10.247 1.00 95.25 82 PHE A C 1
ATOM 678 O O . PHE A 1 82 ? -6.521 -4.597 9.713 1.00 95.25 82 PHE A O 1
ATOM 685 N N . GLU A 1 83 ? -6.862 -5.855 11.539 1.00 93.50 83 GLU A N 1
ATOM 686 C CA . GLU A 1 83 ? -6.271 -4.989 12.528 1.00 93.50 83 GLU A CA 1
ATOM 687 C C . GLU A 1 83 ? -5.037 -5.648 13.145 1.00 93.50 83 GLU A C 1
ATOM 689 O O . GLU A 1 83 ? -4.977 -6.856 13.409 1.00 93.50 83 GLU A O 1
ATOM 694 N N . ARG A 1 84 ? -4.022 -4.818 13.370 1.00 93.31 84 ARG A N 1
ATOM 695 C CA . ARG A 1 84 ? -2.869 -5.121 14.206 1.00 93.31 84 ARG A CA 1
ATOM 696 C C . ARG A 1 84 ? -2.873 -4.171 15.384 1.00 93.31 84 ARG A C 1
ATOM 698 O O . ARG A 1 84 ? -2.608 -2.987 15.206 1.00 93.31 84 ARG A O 1
ATOM 705 N N . GLU A 1 85 ? -3.120 -4.705 16.571 1.00 89.75 85 GLU A N 1
ATOM 706 C CA . GLU A 1 85 ? -3.311 -3.932 17.797 1.00 89.75 85 GLU A CA 1
ATOM 707 C C . GLU A 1 85 ? -2.289 -4.366 18.850 1.00 89.75 85 GLU A C 1
ATOM 709 O O . GLU A 1 85 ? -2.207 -5.544 19.192 1.00 89.75 85 GLU A O 1
ATOM 714 N N . LEU A 1 86 ? -1.484 -3.438 19.370 1.00 86.62 86 LEU A N 1
ATOM 715 C CA . LEU A 1 86 ? -0.590 -3.740 20.498 1.00 86.62 86 LEU A CA 1
ATOM 716 C C . LEU A 1 86 ? -1.140 -3.235 21.834 1.00 86.62 86 LEU A C 1
ATOM 718 O O . LEU A 1 86 ? -0.918 -3.903 22.831 1.00 86.62 86 LEU A O 1
ATOM 722 N N . ASN A 1 87 ? -1.812 -2.080 21.836 1.00 79.38 87 ASN A N 1
ATOM 723 C CA . ASN A 1 87 ? -2.470 -1.414 22.967 1.00 79.38 87 ASN A CA 1
ATOM 724 C C . ASN A 1 87 ? -3.521 -0.431 22.401 1.00 79.38 87 ASN A C 1
ATOM 726 O O . ASN A 1 87 ? -3.459 -0.105 21.214 1.00 79.38 87 ASN A O 1
ATOM 730 N N . ASP A 1 88 ? -4.343 0.157 23.275 1.00 67.81 88 ASP A N 1
ATOM 731 C CA . ASP A 1 88 ? -5.441 1.098 22.971 1.00 67.81 88 ASP A CA 1
ATOM 732 C C . ASP A 1 88 ? -5.150 2.240 21.974 1.00 67.81 88 ASP A C 1
ATOM 734 O O . ASP A 1 88 ? -6.071 2.768 21.353 1.00 67.81 88 ASP A O 1
ATOM 738 N N . ASP A 1 89 ? -3.891 2.660 21.833 1.00 66.81 89 ASP A N 1
ATOM 739 C CA . ASP A 1 89 ? -3.490 3.795 20.987 1.00 66.81 89 ASP A CA 1
ATOM 740 C C . ASP A 1 89 ? -2.550 3.409 19.842 1.00 66.81 89 ASP A C 1
ATOM 742 O O . ASP A 1 89 ? -2.067 4.268 19.110 1.00 66.81 89 ASP A O 1
ATOM 746 N N . ASN A 1 90 ? -2.231 2.122 19.715 1.00 78.31 90 ASN A N 1
ATOM 747 C CA . ASN A 1 90 ? -1.299 1.605 18.722 1.00 78.31 90 ASN A CA 1
ATOM 748 C C . ASN A 1 90 ? -1.990 0.499 17.932 1.00 78.31 90 ASN A C 1
ATOM 750 O O . ASN A 1 90 ? -1.684 -0.686 18.105 1.00 78.31 90 ASN A O 1
ATOM 754 N N . SER A 1 91 ? -2.912 0.924 17.071 1.00 88.50 91 SER A N 1
ATOM 755 C CA . SER A 1 91 ? -3.618 0.061 16.134 1.00 88.50 91 SER A CA 1
ATOM 756 C C . SER A 1 91 ? -3.398 0.509 14.688 1.00 88.50 91 SER A C 1
ATOM 758 O O . SER A 1 91 ? -3.416 1.706 14.377 1.00 88.50 91 SER A O 1
ATOM 760 N N . ILE A 1 92 ? -3.170 -0.476 13.818 1.00 92.75 92 ILE A N 1
ATOM 761 C CA . ILE A 1 92 ? -3.127 -0.332 12.366 1.00 92.75 92 ILE A CA 1
ATOM 762 C C . ILE A 1 92 ? -4.219 -1.198 11.758 1.00 92.75 92 ILE A C 1
ATOM 764 O O . ILE A 1 92 ? -4.197 -2.417 11.919 1.00 92.75 92 ILE A O 1
ATOM 768 N N . ILE A 1 93 ? -5.113 -0.578 10.994 1.00 94.31 93 ILE A N 1
ATOM 769 C CA . ILE A 1 93 ? -6.211 -1.257 10.305 1.00 94.31 93 ILE A CA 1
ATOM 770 C C . ILE A 1 93 ? -5.939 -1.209 8.810 1.00 94.31 93 ILE A C 1
ATOM 772 O O . ILE A 1 93 ? -5.703 -0.148 8.243 1.00 94.31 93 ILE A O 1
ATOM 776 N N . THR A 1 94 ? -5.966 -2.358 8.153 1.00 96.12 94 THR A N 1
ATOM 777 C CA . THR A 1 94 ? -5.833 -2.477 6.702 1.00 96.12 94 THR A CA 1
ATOM 778 C C . THR A 1 94 ? -7.149 -2.964 6.129 1.00 96.12 94 THR A C 1
ATOM 780 O O . THR A 1 94 ? -7.689 -3.959 6.600 1.00 96.12 94 THR A O 1
ATOM 783 N N . VAL A 1 95 ? -7.651 -2.283 5.104 1.00 96.69 95 VAL A N 1
ATOM 784 C CA . VAL A 1 95 ? -8.905 -2.617 4.422 1.00 96.69 95 VAL A CA 1
ATOM 785 C C . VAL A 1 95 ? -8.612 -2.783 2.940 1.00 96.69 95 VAL A C 1
ATOM 787 O O . VAL A 1 95 ? -7.990 -1.913 2.329 1.00 96.69 95 VAL A O 1
ATOM 790 N N . ILE A 1 96 ? -9.029 -3.909 2.369 1.00 97.69 96 ILE A N 1
ATOM 791 C CA . ILE A 1 96 ? -8.712 -4.308 1.000 1.00 97.69 96 ILE A CA 1
ATOM 792 C C . ILE A 1 96 ? -10.001 -4.723 0.303 1.00 97.69 96 ILE A C 1
ATOM 794 O O . ILE A 1 96 ? -10.659 -5.677 0.714 1.00 97.69 96 ILE A O 1
ATOM 798 N N . ASN A 1 97 ? -10.335 -4.033 -0.782 1.00 97.69 97 ASN A N 1
ATOM 799 C CA . ASN A 1 97 ? -11.344 -4.476 -1.729 1.00 97.69 97 ASN A CA 1
ATOM 800 C C . ASN A 1 97 ? -10.665 -5.325 -2.804 1.00 97.69 97 ASN A C 1
ATOM 802 O O . ASN A 1 97 ? -9.896 -4.809 -3.607 1.00 97.69 97 ASN A O 1
ATOM 806 N N . ILE A 1 98 ? -10.940 -6.624 -2.824 1.00 97.31 98 ILE A N 1
ATOM 807 C CA . ILE A 1 98 ? -10.452 -7.560 -3.845 1.00 97.31 98 ILE A CA 1
ATOM 808 C C . ILE A 1 98 ? -11.420 -7.688 -5.031 1.00 97.31 98 ILE A C 1
ATOM 810 O O . ILE A 1 98 ? -11.101 -8.345 -6.022 1.00 97.31 98 ILE A O 1
ATOM 814 N N . GLY A 1 99 ? -12.604 -7.078 -4.939 1.00 97.12 99 GLY A N 1
ATOM 815 C CA . GLY A 1 99 ? -13.645 -7.148 -5.953 1.00 97.12 99 GLY A CA 1
ATOM 816 C C . GLY A 1 99 ? -13.560 -6.052 -7.024 1.00 97.12 99 GLY A C 1
ATOM 817 O O . GLY A 1 99 ? -12.917 -5.015 -6.844 1.00 97.12 99 GLY A O 1
ATOM 818 N N . PRO A 1 100 ? -14.276 -6.246 -8.147 1.00 96.94 100 PRO A N 1
ATOM 819 C CA . PRO A 1 100 ? -14.303 -5.307 -9.269 1.00 96.94 100 PRO A CA 1
ATOM 820 C C . PRO A 1 100 ? -15.255 -4.117 -9.064 1.00 96.94 100 PRO A C 1
ATOM 822 O O . PRO A 1 100 ? -15.407 -3.299 -9.968 1.00 96.94 100 PRO A O 1
ATOM 825 N N . ARG A 1 101 ? -15.951 -4.022 -7.924 1.00 96.75 101 ARG A N 1
ATOM 826 C CA . ARG A 1 101 ? -16.961 -2.982 -7.657 1.00 96.75 101 ARG A CA 1
ATOM 827 C C . ARG A 1 101 ? -16.592 -2.185 -6.420 1.00 96.75 101 ARG A C 1
ATOM 829 O O . ARG A 1 101 ? -16.063 -2.749 -5.469 1.00 96.75 101 ARG A O 1
ATOM 836 N N . ALA A 1 102 ? -16.919 -0.895 -6.421 1.00 96.50 102 ALA A N 1
ATOM 837 C CA . ALA A 1 102 ? -16.778 -0.072 -5.231 1.00 96.50 102 ALA A CA 1
ATOM 838 C C . ALA A 1 102 ? -17.737 -0.553 -4.128 1.00 96.50 102 ALA A C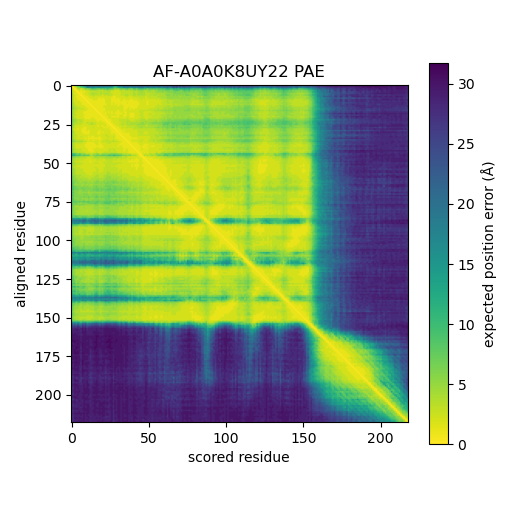 1
ATOM 840 O O . ALA A 1 102 ? -18.862 -0.979 -4.414 1.00 96.50 102 ALA A O 1
ATOM 841 N N . ARG A 1 103 ? -17.295 -0.492 -2.872 1.00 96.19 103 ARG A N 1
ATOM 842 C CA . ARG A 1 103 ? -18.058 -0.937 -1.700 1.00 96.19 103 ARG A CA 1
ATOM 843 C C . ARG A 1 103 ? -18.038 0.138 -0.625 1.00 96.19 103 ARG A C 1
ATOM 845 O O . ARG A 1 103 ? -16.982 0.668 -0.303 1.00 96.19 103 ARG A O 1
ATOM 852 N N . ALA A 1 104 ? -19.206 0.453 -0.076 1.00 94.81 104 ALA A N 1
ATOM 853 C CA . ALA A 1 104 ? -19.300 1.277 1.120 1.00 94.81 104 ALA A CA 1
ATOM 854 C C . ALA A 1 104 ? -18.879 0.438 2.333 1.00 94.81 104 ALA A C 1
ATOM 856 O O . ALA A 1 104 ? -19.341 -0.695 2.486 1.00 94.81 104 ALA A O 1
ATOM 857 N N . VAL A 1 105 ? -17.987 0.977 3.159 1.00 92.94 105 VAL A N 1
ATOM 858 C CA . VAL A 1 105 ? -17.411 0.285 4.315 1.00 92.94 105 VAL A CA 1
ATOM 859 C C . VAL A 1 105 ? -17.538 1.164 5.552 1.00 92.94 105 VAL A C 1
ATOM 861 O O . VAL A 1 105 ? -17.219 2.351 5.510 1.00 92.94 105 VAL A O 1
ATOM 864 N N . ASN A 1 106 ? -17.972 0.557 6.655 1.00 90.88 106 ASN A N 1
ATOM 865 C CA . ASN A 1 106 ? -17.924 1.128 7.995 1.00 90.88 106 ASN A CA 1
ATOM 866 C C . ASN A 1 106 ? -17.079 0.198 8.877 1.00 90.88 106 ASN A C 1
ATOM 868 O O . ASN A 1 106 ? -17.306 -1.009 8.896 1.00 90.88 106 ASN A O 1
ATOM 872 N N . LEU A 1 107 ? -16.079 0.756 9.559 1.00 88.31 107 LEU A N 1
ATOM 873 C CA . LEU A 1 107 ? -15.115 -0.006 10.360 1.00 88.31 107 LEU A CA 1
ATOM 874 C C . LEU A 1 107 ? -15.447 -0.021 11.854 1.00 88.31 107 LEU A C 1
ATOM 876 O O . LEU A 1 107 ? -14.805 -0.749 12.604 1.00 88.31 107 LEU A O 1
ATOM 880 N N . THR A 1 108 ? -16.413 0.785 12.300 1.00 82.44 108 THR A N 1
ATOM 881 C CA . THR A 1 108 ? -16.632 1.013 13.731 1.00 82.44 108 THR A CA 1
ATOM 882 C C . THR A 1 108 ? -17.155 -0.210 14.461 1.00 82.44 108 THR A C 1
ATOM 884 O O . THR A 1 108 ? -16.619 -0.545 15.510 1.00 82.44 108 THR A O 1
ATOM 887 N N . GLU A 1 109 ? -18.135 -0.904 13.889 1.00 73.69 109 GLU A N 1
ATOM 888 C CA . GLU A 1 109 ? -18.707 -2.109 14.505 1.00 73.69 109 GLU A CA 1
ATOM 889 C C . GLU A 1 109 ? -17.746 -3.304 14.462 1.00 73.69 109 GLU A C 1
ATOM 891 O O . GLU A 1 109 ? -17.878 -4.233 15.250 1.00 73.69 109 GLU A O 1
ATOM 896 N N . VAL A 1 110 ? -16.774 -3.278 13.548 1.00 81.25 110 VAL A N 1
ATOM 897 C CA . VAL A 1 110 ? -15.897 -4.419 13.263 1.00 81.25 110 VAL A CA 1
ATOM 898 C C . VAL A 1 110 ? -14.697 -4.451 14.206 1.00 81.25 110 VAL A C 1
ATOM 900 O O . VAL A 1 110 ? -14.320 -5.513 14.685 1.00 81.25 110 VAL A O 1
ATOM 903 N N . PHE A 1 111 ? -14.099 -3.291 14.478 1.00 82.38 111 PHE A N 1
ATOM 904 C CA . PHE A 1 111 ? -12.845 -3.184 15.233 1.00 82.38 111 PHE A CA 1
ATOM 905 C C . PHE A 1 111 ? -13.014 -2.487 16.592 1.00 82.38 111 PHE A C 1
ATOM 907 O O . PHE A 1 111 ? -12.051 -1.939 17.113 1.00 82.38 111 PHE A O 1
ATOM 914 N N . ASP A 1 112 ? -14.240 -2.465 17.138 1.00 74.62 112 ASP A N 1
ATOM 915 C CA . ASP A 1 112 ? -14.595 -1.839 18.429 1.00 74.62 112 ASP A CA 1
ATOM 916 C C . ASP A 1 112 ? -13.922 -0.466 18.637 1.00 74.62 112 ASP A C 1
ATOM 918 O O . ASP A 1 112 ? -13.280 -0.173 19.652 1.00 74.62 112 ASP A O 1
ATOM 922 N N . LEU A 1 113 ? -14.000 0.381 17.605 1.00 73.94 113 LEU A N 1
ATOM 923 C CA . LEU A 1 113 ? -13.331 1.678 17.622 1.00 73.94 113 LEU A CA 1
ATOM 924 C C . LEU A 1 113 ? -13.932 2.527 18.743 1.00 73.94 113 LEU A C 1
ATOM 926 O O . LEU A 1 113 ? -15.120 2.847 18.710 1.00 73.94 113 LEU A O 1
ATOM 930 N N . LYS A 1 114 ? -13.117 2.939 19.722 1.00 69.31 114 LYS A N 1
ATOM 931 C CA . LYS A 1 114 ? -13.626 3.711 20.867 1.00 69.31 114 LYS A CA 1
ATOM 932 C C . LYS A 1 114 ? -14.242 5.032 20.398 1.00 69.31 114 LYS A C 1
ATOM 934 O O . LYS A 1 114 ? -13.772 5.667 19.450 1.00 69.31 114 LYS A O 1
ATOM 939 N N . PHE A 1 115 ? -15.263 5.486 21.122 1.00 58.19 115 PHE A N 1
ATOM 940 C CA . PHE A 1 115 ? -15.930 6.764 20.877 1.00 58.19 115 PHE A CA 1
ATOM 941 C C . PHE A 1 115 ? -14.903 7.911 20.755 1.00 58.19 115 PHE A C 1
ATOM 943 O O . PHE A 1 115 ? -14.034 8.0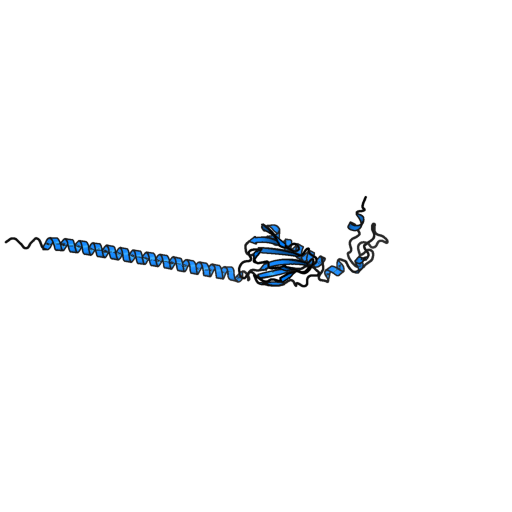60 21.611 1.00 58.19 115 PHE A O 1
ATOM 950 N N . GLN A 1 116 ? -15.006 8.714 19.686 1.00 61.44 116 GLN A N 1
ATOM 951 C CA . GLN A 1 116 ? -14.081 9.803 19.296 1.00 61.44 116 GLN A CA 1
ATOM 952 C C . GLN A 1 116 ? -12.701 9.401 18.749 1.00 61.44 116 GLN A C 1
ATOM 954 O O . GLN A 1 116 ? -11.911 10.294 18.424 1.00 61.44 116 GLN A O 1
ATOM 959 N N . GLN A 1 117 ? -12.398 8.112 18.571 1.00 73.94 117 GLN A N 1
ATOM 960 C CA . GLN A 1 117 ? -11.197 7.735 17.826 1.00 73.94 117 GLN A CA 1
ATOM 961 C C . GLN A 1 117 ? -11.280 8.237 16.383 1.00 73.94 117 GLN A C 1
ATOM 963 O O . GLN A 1 117 ? -12.327 8.181 15.729 1.00 73.94 117 GLN A O 1
ATOM 968 N N . LYS A 1 118 ? -10.149 8.749 15.897 1.00 82.69 118 LYS A N 1
ATOM 969 C CA . LYS A 1 118 ? -9.975 9.155 14.506 1.00 82.69 118 LYS A CA 1
ATOM 970 C C . LYS A 1 118 ? -9.029 8.185 13.822 1.00 82.69 118 LYS A C 1
ATOM 972 O O . LYS A 1 118 ? -7.981 7.838 14.370 1.00 82.69 118 LYS A O 1
ATOM 977 N N . LEU A 1 119 ? -9.396 7.784 12.614 1.00 88.00 119 LEU A N 1
ATOM 978 C CA . LEU A 1 119 ? -8.562 6.954 11.759 1.00 88.00 119 LEU A CA 1
ATOM 979 C C . LEU A 1 119 ? -7.871 7.840 10.734 1.00 88.00 119 LEU A C 1
ATOM 981 O O . LEU A 1 119 ? -8.530 8.447 9.896 1.00 88.00 119 LEU A O 1
ATOM 985 N N . THR A 1 120 ? -6.547 7.907 10.784 1.00 91.38 120 THR A N 1
ATOM 986 C CA . THR A 1 120 ? -5.760 8.641 9.790 1.00 91.38 120 THR A CA 1
ATOM 987 C C . THR A 1 120 ? -5.338 7.693 8.678 1.00 91.38 120 THR A C 1
ATOM 989 O O . THR A 1 120 ? -4.776 6.633 8.955 1.00 91.38 120 THR A O 1
ATOM 992 N N . VAL A 1 121 ? -5.567 8.071 7.420 1.00 93.94 121 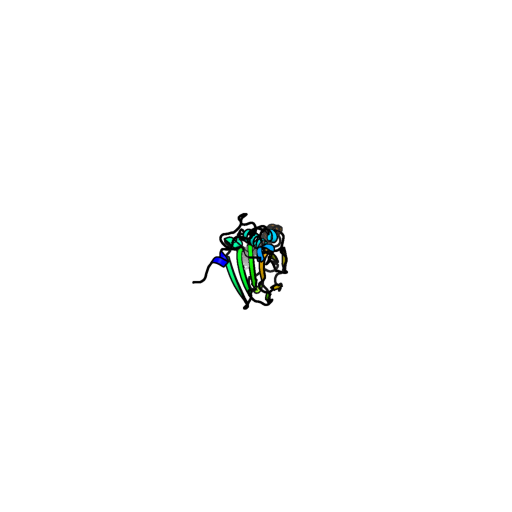VAL A N 1
ATOM 993 C CA . VAL A 1 121 ? -5.063 7.337 6.251 1.00 93.94 121 VAL A CA 1
ATOM 994 C C . VAL A 1 121 ? -3.537 7.431 6.222 1.00 93.94 121 VAL A C 1
ATOM 996 O O . VAL A 1 121 ? -2.977 8.491 5.951 1.00 93.94 121 VAL A O 1
ATOM 999 N N . MET A 1 122 ? -2.851 6.322 6.474 1.00 94.56 122 MET 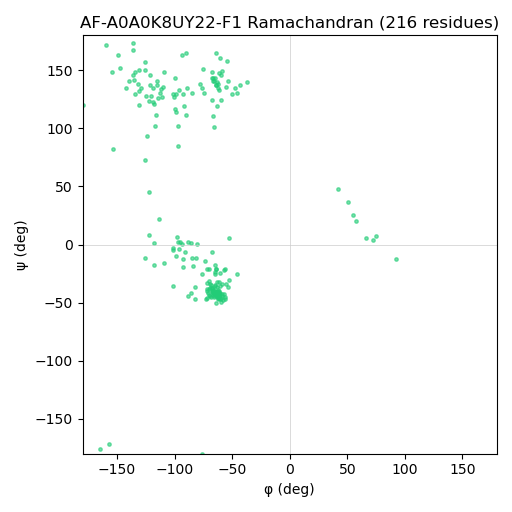A N 1
ATOM 1000 C CA . MET A 1 122 ? -1.386 6.254 6.464 1.00 94.56 122 MET A CA 1
ATOM 1001 C C . MET A 1 122 ? -0.850 5.942 5.073 1.00 94.56 122 MET A C 1
ATOM 1003 O O . MET A 1 122 ? 0.114 6.551 4.615 1.00 94.56 122 MET A O 1
ATOM 1007 N N . VAL A 1 123 ? -1.472 4.974 4.400 1.00 95.94 123 VAL A N 1
ATOM 1008 C CA . VAL A 1 123 ? -1.075 4.524 3.065 1.00 95.94 123 VAL A CA 1
ATOM 1009 C C . VAL A 1 123 ? -2.329 4.218 2.266 1.00 95.94 123 VAL A C 1
ATOM 1011 O O . VAL A 1 123 ? -3.227 3.540 2.752 1.00 95.94 123 VAL A O 1
ATOM 1014 N N . ALA A 1 124 ? -2.366 4.681 1.024 1.00 95.75 124 ALA A N 1
ATOM 1015 C CA . ALA A 1 124 ? -3.408 4.347 0.068 1.00 95.75 124 ALA A CA 1
ATOM 1016 C C . ALA A 1 124 ? -2.767 3.788 -1.208 1.00 95.75 124 ALA A C 1
ATOM 1018 O O . ALA A 1 124 ? -1.636 4.150 -1.543 1.00 95.75 124 ALA A O 1
ATOM 1019 N N . GLY A 1 125 ? -3.468 2.895 -1.913 1.00 94.88 125 GLY A N 1
ATOM 1020 C CA . GLY A 1 125 ? -2.980 2.297 -3.159 1.00 94.88 125 GLY A CA 1
ATOM 1021 C C . GLY A 1 125 ? -2.566 3.335 -4.214 1.00 94.88 125 GLY A C 1
ATOM 1022 O O . GLY A 1 125 ? -3.031 4.473 -4.209 1.00 94.88 125 GLY A O 1
ATOM 1023 N N . SER A 1 126 ? -1.710 2.951 -5.165 1.00 94.00 126 SER A N 1
ATOM 1024 C CA . SER A 1 126 ? -1.157 3.888 -6.162 1.00 94.00 126 SER A CA 1
ATOM 1025 C C . SER A 1 126 ? -2.232 4.582 -7.010 1.00 94.00 126 SER A C 1
ATOM 1027 O O . SER A 1 126 ? -2.091 5.755 -7.334 1.00 94.00 126 SER A O 1
ATOM 1029 N N . LYS A 1 127 ? -3.336 3.884 -7.299 1.00 93.50 127 LYS A N 1
ATOM 1030 C CA . LYS A 1 127 ? -4.500 4.400 -8.045 1.00 93.50 127 LYS A CA 1
ATOM 1031 C C . LYS A 1 127 ? -5.656 4.874 -7.154 1.00 93.50 127 LYS A C 1
ATOM 1033 O O . LYS A 1 127 ? -6.733 5.166 -7.656 1.00 93.50 127 LYS A O 1
ATOM 1038 N N . SER A 1 128 ? -5.451 4.902 -5.840 1.00 93.75 128 SER A N 1
ATOM 1039 C CA . SER A 1 128 ? -6.463 5.332 -4.876 1.00 93.75 128 SER A CA 1
ATOM 1040 C C . SER A 1 128 ? -6.795 6.814 -5.046 1.00 93.75 128 SER A C 1
ATOM 1042 O O . SER A 1 128 ? -5.885 7.629 -5.228 1.00 93.75 128 SER A O 1
ATOM 1044 N N . THR A 1 129 ? -8.072 7.168 -4.909 1.00 91.56 129 THR A N 1
ATOM 1045 C CA . THR A 1 129 ? -8.530 8.564 -4.796 1.00 91.56 129 THR A CA 1
ATOM 1046 C C . THR A 1 129 ? -8.381 9.118 -3.380 1.00 91.56 129 THR A C 1
ATOM 1048 O O . THR A 1 129 ? -8.516 10.318 -3.181 1.00 91.56 129 THR A O 1
ATOM 1051 N N . HIS A 1 130 ? -8.099 8.266 -2.393 1.00 92.00 130 HIS A N 1
ATOM 1052 C CA . HIS A 1 130 ? -7.857 8.688 -1.022 1.00 92.00 130 HIS A CA 1
ATOM 1053 C C . HIS A 1 130 ? -6.442 9.252 -0.882 1.00 92.00 130 HIS A C 1
ATOM 1055 O O . HIS A 1 130 ? -5.459 8.709 -1.415 1.00 92.00 130 HIS A O 1
ATOM 1061 N N . GLU A 1 131 ? -6.346 10.351 -0.141 1.00 89.62 131 GLU A N 1
ATOM 1062 C CA . GLU A 1 131 ? -5.086 11.007 0.184 1.00 89.62 131 GLU A CA 1
ATOM 1063 C C . GLU A 1 131 ? -4.619 10.617 1.587 1.00 89.62 131 GLU A C 1
ATOM 1065 O O . GLU A 1 131 ? -5.407 10.439 2.519 1.00 89.62 131 GLU A O 1
ATOM 1070 N N . THR A 1 132 ? -3.306 10.473 1.734 1.00 91.75 132 THR A N 1
ATOM 1071 C CA . THR A 1 132 ? -2.673 10.217 3.029 1.00 91.75 132 THR A CA 1
ATOM 1072 C C . THR A 1 132 ? -2.835 11.426 3.945 1.00 91.75 132 THR A C 1
ATOM 1074 O O . THR A 1 132 ? -2.685 12.560 3.501 1.00 91.75 132 THR A O 1
ATOM 1077 N N . GLY A 1 133 ? -3.089 11.191 5.230 1.00 89.19 133 GLY A N 1
ATOM 1078 C CA . GLY A 1 133 ? -3.302 12.234 6.235 1.00 89.19 133 GLY A CA 1
ATOM 1079 C C . GLY A 1 133 ? -4.767 12.630 6.435 1.00 89.19 133 GLY A C 1
ATOM 1080 O O . GLY A 1 133 ? -5.074 13.272 7.439 1.00 89.19 133 GLY A O 1
ATOM 1081 N N . ILE A 1 134 ? -5.681 12.209 5.550 1.00 88.25 134 ILE A N 1
ATOM 1082 C CA . ILE A 1 134 ? -7.122 12.385 5.769 1.00 88.25 134 ILE A CA 1
ATOM 1083 C C . ILE A 1 134 ? -7.533 11.620 7.029 1.00 88.25 134 ILE A C 1
ATOM 1085 O O . ILE A 1 134 ? -7.169 10.456 7.210 1.00 88.25 134 ILE A O 1
ATOM 1089 N N . GLN A 1 135 ? -8.301 12.285 7.890 1.00 88.06 135 GLN A N 1
ATOM 1090 C CA . GLN A 1 135 ? -8.867 11.693 9.097 1.00 88.06 135 GLN A CA 1
ATOM 1091 C C . GLN A 1 135 ? -10.326 11.322 8.857 1.00 88.06 135 GLN A C 1
ATOM 1093 O O . GLN A 1 135 ? -11.133 12.167 8.472 1.00 88.06 135 GLN A O 1
ATOM 1098 N N . LEU A 1 136 ? -10.666 10.070 9.133 1.00 84.38 136 LEU A N 1
ATOM 1099 C CA . LEU A 1 136 ? -12.035 9.591 9.210 1.00 84.38 136 LEU A CA 1
ATOM 1100 C C . LEU A 1 136 ? -12.491 9.609 10.668 1.00 84.38 136 LEU A C 1
ATOM 1102 O O . LEU A 1 136 ? -11.775 9.165 11.571 1.00 84.38 136 LEU A O 1
ATOM 1106 N N . THR A 1 137 ? -13.686 10.140 10.894 1.00 77.81 137 THR A N 1
ATOM 1107 C CA . THR A 1 137 ? -14.334 10.123 12.207 1.00 77.81 137 THR A CA 1
ATOM 1108 C C . THR A 1 137 ? -14.882 8.727 12.502 1.00 77.81 137 THR A C 1
ATOM 1110 O O . THR A 1 137 ? -15.283 8.003 11.593 1.00 77.81 137 THR A O 1
ATOM 1113 N N . HIS A 1 138 ? -14.956 8.364 13.781 1.00 70.00 138 HIS A N 1
ATOM 1114 C CA . HIS A 1 138 ? -15.772 7.249 14.263 1.00 70.00 138 HIS A CA 1
ATOM 1115 C C . HIS A 1 138 ? -17.176 7.240 13.610 1.00 70.00 138 HIS A C 1
ATOM 1117 O O . HIS A 1 138 ? -17.806 8.292 13.492 1.00 70.00 138 HIS A O 1
ATOM 1123 N N . ASN A 1 139 ? -17.663 6.061 13.209 1.00 76.50 139 ASN A N 1
ATOM 1124 C CA . ASN A 1 139 ? -18.888 5.794 12.436 1.00 76.50 139 ASN A CA 1
ATOM 1125 C C . ASN A 1 139 ? -18.918 6.311 10.989 1.00 76.50 139 ASN A C 1
ATOM 1127 O O . ASN A 1 139 ? -19.955 6.208 10.329 1.00 76.50 139 ASN A O 1
ATOM 1131 N N . ALA A 1 140 ? -17.823 6.861 10.459 1.00 80.94 140 ALA A N 1
ATOM 1132 C CA . ALA A 1 140 ? -17.801 7.283 9.065 1.00 80.94 140 ALA A CA 1
ATOM 1133 C C . ALA A 1 140 ? -17.879 6.066 8.131 1.00 80.94 140 ALA A C 1
ATOM 1135 O O . ALA A 1 140 ? -17.042 5.164 8.176 1.00 80.94 140 ALA A O 1
ATOM 1136 N N . THR A 1 141 ? -18.871 6.082 7.242 1.00 89.12 141 THR A N 1
ATOM 1137 C CA . THR A 1 141 ? -18.884 5.202 6.074 1.00 89.12 141 THR A CA 1
ATOM 1138 C C . THR A 1 141 ? -18.078 5.865 4.966 1.00 89.12 141 THR A C 1
ATOM 1140 O O . THR A 1 141 ? -18.309 7.033 4.651 1.00 89.12 141 THR A O 1
ATOM 1143 N N . PHE A 1 142 ? -17.151 5.131 4.360 1.00 91.62 142 PHE A N 1
ATOM 1144 C CA . PHE A 1 142 ? -16.382 5.602 3.209 1.00 91.62 142 PHE A CA 1
ATOM 1145 C C . PHE A 1 142 ? -16.495 4.621 2.043 1.00 91.62 142 PHE A C 1
ATOM 1147 O O . PHE A 1 142 ? -16.833 3.448 2.216 1.00 91.62 142 PHE A O 1
ATOM 1154 N N . LEU A 1 143 ? -16.253 5.125 0.834 1.00 94.62 143 LEU A N 1
ATOM 1155 C CA . LEU A 1 143 ? -16.323 4.334 -0.386 1.00 94.62 143 LEU A CA 1
ATOM 1156 C C . LEU A 1 143 ? -14.946 3.755 -0.699 1.00 94.62 143 LEU A C 1
ATOM 1158 O O . LEU A 1 143 ? -14.020 4.510 -0.949 1.00 94.62 143 LEU A O 1
ATOM 1162 N N . LEU A 1 144 ? -14.823 2.433 -0.737 1.00 95.81 144 LEU A N 1
ATOM 1163 C CA . LEU A 1 144 ? -13.606 1.736 -1.139 1.00 95.81 144 LEU A CA 1
ATOM 1164 C C . LEU A 1 144 ? -13.736 1.287 -2.601 1.00 95.81 144 LEU A C 1
ATOM 1166 O O . LEU A 1 144 ? -14.583 0.455 -2.934 1.00 95.81 144 LEU A O 1
ATOM 1170 N N . ASN A 1 145 ? -12.923 1.858 -3.485 1.00 97.06 145 ASN A N 1
ATOM 1171 C CA . ASN A 1 145 ? -12.915 1.612 -4.927 1.00 97.06 145 ASN A CA 1
ATOM 1172 C C . ASN A 1 145 ? -12.526 0.159 -5.271 1.00 97.06 145 ASN A C 1
ATOM 1174 O O . ASN A 1 145 ? -11.984 -0.558 -4.426 1.00 97.06 145 ASN A O 1
ATOM 1178 N N . PRO A 1 146 ? -12.780 -0.302 -6.512 1.00 97.12 146 PRO A N 1
ATOM 1179 C CA . PRO A 1 146 ? -12.334 -1.616 -6.974 1.00 97.12 146 PRO A CA 1
ATOM 1180 C C . PRO A 1 146 ? -10.823 -1.809 -6.813 1.00 97.12 146 PRO A C 1
ATOM 1182 O O . PRO A 1 146 ? -10.050 -0.924 -7.187 1.00 97.12 146 PRO A O 1
ATOM 1185 N N . TYR A 1 147 ? -10.402 -2.974 -6.314 1.00 96.94 147 TYR A N 1
ATOM 1186 C CA . TYR A 1 147 ? -8.983 -3.328 -6.131 1.00 96.94 147 TYR A CA 1
ATOM 1187 C C . TYR A 1 147 ? -8.185 -2.351 -5.246 1.00 96.94 147 TYR A C 1
ATOM 1189 O O . TYR A 1 147 ? -6.955 -2.281 -5.327 1.00 96.94 147 TYR A O 1
ATOM 1197 N N . GLU A 1 148 ? -8.874 -1.561 -4.420 1.00 96.81 148 GLU A N 1
ATOM 1198 C CA . GLU A 1 148 ? -8.263 -0.559 -3.558 1.00 96.81 148 GLU A CA 1
ATOM 1199 C C . GLU A 1 148 ? -7.885 -1.150 -2.198 1.00 96.81 148 GLU A C 1
ATOM 1201 O O . GLU A 1 148 ? -8.670 -1.846 -1.555 1.00 96.81 148 GLU A O 1
ATOM 1206 N N . GLY A 1 149 ? -6.673 -0.827 -1.748 1.00 96.75 149 GLY A N 1
ATOM 1207 C CA . GLY A 1 149 ? -6.206 -1.090 -0.394 1.00 96.75 149 GLY A CA 1
ATOM 1208 C C . GLY A 1 149 ? -5.869 0.216 0.316 1.00 96.75 149 GLY A C 1
ATOM 1209 O O . GLY A 1 149 ? -5.192 1.077 -0.260 1.00 96.75 149 GLY A O 1
ATOM 1210 N N . ILE A 1 150 ? -6.323 0.352 1.560 1.00 96.50 150 ILE A N 1
ATOM 1211 C CA . ILE A 1 150 ? -6.051 1.506 2.420 1.00 96.50 150 ILE A CA 1
ATOM 1212 C C . ILE A 1 150 ? -5.600 1.009 3.790 1.00 96.50 150 ILE A C 1
ATOM 1214 O O . ILE A 1 150 ? -6.150 0.052 4.335 1.00 96.50 150 ILE A O 1
ATOM 1218 N N . VAL A 1 151 ? -4.590 1.672 4.341 1.00 96.00 151 VAL A N 1
ATOM 1219 C CA . VAL A 1 151 ? -4.078 1.431 5.685 1.00 96.00 151 VAL A CA 1
ATOM 1220 C C . VAL A 1 151 ? -4.335 2.659 6.542 1.00 96.00 151 VAL A C 1
ATOM 1222 O O . VAL A 1 151 ? -3.921 3.766 6.195 1.00 96.00 151 VAL A O 1
ATOM 1225 N N . PHE A 1 152 ? -4.983 2.444 7.675 1.00 93.31 152 PHE A N 1
ATOM 1226 C CA . PHE A 1 152 ? -5.315 3.439 8.676 1.00 93.31 152 PHE A CA 1
ATOM 1227 C C . PHE A 1 152 ? -4.480 3.233 9.937 1.00 93.31 152 PHE A C 1
ATOM 1229 O O . PHE A 1 152 ? -4.156 2.101 10.298 1.00 93.31 152 PHE A O 1
ATOM 1236 N N . ALA A 1 153 ? -4.181 4.323 10.634 1.00 90.12 153 ALA A N 1
ATOM 1237 C CA . ALA A 1 153 ? -3.720 4.290 12.015 1.00 90.12 153 ALA A CA 1
ATOM 1238 C C . ALA A 1 153 ? -4.749 4.963 12.917 1.00 90.12 153 ALA A C 1
ATOM 1240 O O . ALA A 1 153 ? -5.250 6.048 12.599 1.00 90.12 153 ALA A O 1
ATOM 1241 N N . ASN A 1 154 ? -5.009 4.352 14.071 1.00 82.94 154 ASN A N 1
ATOM 1242 C CA . ASN A 1 154 ? -5.640 5.057 15.177 1.00 82.94 154 ASN A CA 1
ATOM 1243 C C . ASN A 1 154 ? -4.736 6.235 15.559 1.00 82.94 154 ASN A C 1
ATOM 1245 O O . ASN A 1 154 ? -3.546 6.067 15.825 1.00 82.94 154 ASN A O 1
ATOM 1249 N N . THR A 1 155 ? -5.305 7.436 15.556 1.00 64.38 155 THR A N 1
ATOM 1250 C CA . THR A 1 155 ? -4.671 8.599 16.168 1.00 64.38 155 THR A CA 1
ATOM 1251 C C . THR A 1 155 ? -5.554 9.076 17.310 1.00 64.38 155 THR A C 1
ATOM 1253 O O . THR A 1 155 ? -6.562 9.753 17.096 1.00 64.38 155 THR A O 1
ATOM 1256 N N . THR A 1 156 ? -5.171 8.757 18.542 1.00 55.66 156 THR A N 1
ATOM 1257 C CA . THR A 1 156 ? -5.731 9.428 19.714 1.00 55.66 156 THR A CA 1
ATOM 1258 C C . THR A 1 156 ? -5.323 10.904 19.635 1.00 55.66 156 THR A C 1
ATOM 1260 O O . THR A 1 156 ? -4.163 11.186 19.300 1.00 55.66 156 THR A O 1
ATOM 1263 N N . PRO A 1 157 ? -6.216 11.874 19.920 1.00 47.41 157 PRO A N 1
ATOM 1264 C CA . PRO A 1 157 ? -5.810 13.264 20.103 1.00 47.41 157 PRO A CA 1
ATOM 1265 C C . PRO A 1 157 ? -4.582 13.299 21.015 1.00 47.41 157 PRO A C 1
ATOM 1267 O O . PRO A 1 157 ? -4.548 12.594 22.023 1.00 47.41 157 PRO A O 1
ATOM 1270 N N . ALA A 1 158 ? -3.546 14.022 20.583 1.00 38.47 158 ALA A N 1
ATOM 1271 C CA . ALA A 1 158 ? -2.193 13.953 21.123 1.00 38.47 158 ALA A CA 1
ATOM 1272 C C . ALA A 1 158 ? -2.141 13.744 22.648 1.00 38.47 158 ALA A C 1
ATOM 1274 O O . ALA A 1 158 ? -2.856 14.397 23.406 1.00 38.47 158 ALA A O 1
ATOM 1275 N N . ALA A 1 159 ? -1.196 12.908 23.091 1.00 39.09 159 ALA A N 1
ATOM 1276 C CA . ALA A 1 159 ? -0.883 12.553 24.480 1.00 39.09 159 ALA A CA 1
ATOM 1277 C C . ALA A 1 159 ? -0.631 13.732 25.456 1.00 39.09 159 ALA A C 1
ATOM 1279 O O . ALA A 1 159 ? -0.308 13.506 26.621 1.00 39.09 159 ALA A O 1
ATOM 1280 N N . LYS A 1 160 ? -0.816 14.983 25.019 1.00 38.06 160 LYS A N 1
ATOM 1281 C CA . LYS A 1 160 ? -0.827 16.184 25.857 1.00 38.06 160 LYS A CA 1
ATOM 1282 C C . LYS A 1 160 ? -1.934 16.150 26.921 1.00 38.06 160 LYS A C 1
ATOM 1284 O O . LYS A 1 160 ? -1.748 16.749 27.975 1.00 38.06 160 LYS A O 1
ATOM 1289 N N . ASP A 1 161 ? -3.012 15.397 26.690 1.00 46.94 161 ASP A N 1
ATOM 1290 C CA . ASP A 1 161 ? -4.148 15.301 27.618 1.00 46.94 161 ASP A CA 1
ATOM 1291 C C . ASP A 1 161 ? -4.180 14.034 28.491 1.00 46.94 161 ASP A C 1
ATOM 1293 O O . ASP A 1 161 ? -4.999 13.933 29.398 1.00 46.94 161 ASP A O 1
ATOM 1297 N N . ARG A 1 162 ? -3.274 13.060 28.318 1.00 48.56 162 ARG A N 1
ATOM 1298 C CA . ARG A 1 162 ? -3.277 11.882 29.215 1.00 48.56 162 ARG A CA 1
ATOM 1299 C C . ARG A 1 162 ? -2.900 12.241 30.642 1.00 48.56 162 ARG A C 1
ATOM 1301 O O . ARG A 1 162 ? -3.524 11.751 31.576 1.00 48.56 162 ARG A O 1
ATOM 1308 N N . ASN A 1 163 ? -1.933 13.142 30.810 1.00 51.47 163 ASN A N 1
ATOM 1309 C CA . ASN A 1 163 ? -1.579 13.638 32.135 1.00 51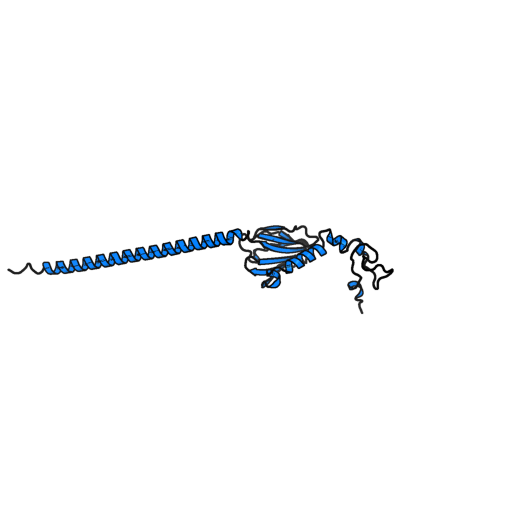.47 163 ASN A CA 1
ATOM 1310 C C . ASN A 1 163 ? -2.694 14.512 32.721 1.00 51.47 163 ASN A C 1
ATOM 1312 O O . ASN A 1 163 ? -2.945 14.429 33.916 1.00 51.47 163 ASN A O 1
ATOM 1316 N N . SER A 1 164 ? -3.390 15.324 31.919 1.00 51.69 164 SER A N 1
ATOM 1317 C CA . SER A 1 164 ? -4.469 16.183 32.424 1.00 51.69 164 SER A CA 1
ATOM 1318 C C . SER A 1 164 ? -5.701 15.363 32.831 1.00 51.69 164 SER A C 1
ATOM 1320 O O . SER A 1 164 ? 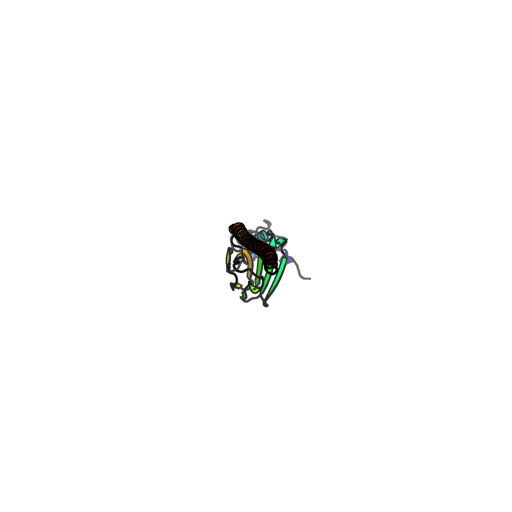-6.253 15.605 33.905 1.00 51.69 164 SER A O 1
ATOM 1322 N N . ILE A 1 165 ? -6.078 14.351 32.039 1.00 60.03 165 ILE A N 1
ATOM 1323 C CA . ILE A 1 165 ? -7.212 13.457 32.299 1.00 60.03 165 ILE A CA 1
ATOM 1324 C C . ILE A 1 165 ? -6.906 12.529 33.479 1.00 60.03 165 ILE A C 1
ATOM 1326 O O . ILE A 1 165 ? -7.745 12.407 34.368 1.00 60.03 165 ILE A O 1
ATOM 1330 N N . ASP A 1 166 ? -5.703 11.948 33.567 1.00 59.91 166 ASP A N 1
ATOM 1331 C CA . ASP A 1 166 ? -5.308 11.115 34.715 1.00 59.91 166 ASP A CA 1
ATOM 1332 C C . ASP A 1 166 ? -5.213 11.955 36.006 1.00 59.91 166 ASP A C 1
ATOM 1334 O O . ASP A 1 166 ? -5.713 11.559 37.059 1.00 59.91 166 ASP A O 1
ATOM 1338 N N . ILE A 1 167 ? -4.697 13.191 35.941 1.00 65.31 167 ILE A N 1
ATOM 1339 C CA . ILE A 1 167 ? -4.694 14.118 37.089 1.00 65.31 167 ILE A CA 1
ATOM 1340 C C . ILE A 1 167 ? -6.120 14.530 37.484 1.00 65.31 167 ILE A C 1
ATOM 1342 O O . ILE A 1 167 ? -6.428 14.589 38.678 1.00 65.31 167 ILE A O 1
ATOM 1346 N N . ALA A 1 168 ? -7.003 14.817 36.525 1.00 68.62 168 ALA A N 1
ATOM 1347 C CA . ALA A 1 168 ? -8.393 15.182 36.794 1.00 68.62 168 ALA A CA 1
ATOM 1348 C C . ALA A 1 168 ? -9.183 14.008 37.394 1.00 68.62 168 ALA A C 1
ATOM 1350 O O . ALA A 1 168 ? -9.922 14.193 38.368 1.00 68.62 168 ALA A O 1
ATOM 1351 N N . TYR A 1 169 ? -8.972 12.796 36.880 1.00 70.25 169 TYR A N 1
ATOM 1352 C CA . TYR A 1 169 ? -9.568 11.569 37.396 1.00 70.25 169 TYR A CA 1
ATOM 1353 C C . TYR A 1 169 ? -9.076 11.269 38.816 1.00 70.25 169 TYR A C 1
ATOM 1355 O O . TYR A 1 169 ? -9.892 11.159 39.733 1.00 70.25 169 TYR A O 1
ATOM 1363 N N . ARG A 1 170 ? -7.756 11.283 39.054 1.00 74.06 170 ARG A N 1
ATOM 1364 C CA . ARG A 1 170 ? -7.166 11.122 40.397 1.00 74.06 170 ARG A CA 1
ATOM 1365 C C . ARG A 1 170 ? -7.683 12.173 41.377 1.00 74.06 170 ARG A C 1
ATOM 1367 O O . ARG A 1 170 ? -8.048 11.829 42.496 1.00 74.06 170 ARG A O 1
ATOM 1374 N N . ARG A 1 171 ? -7.795 13.443 40.971 1.00 75.69 171 ARG A N 1
ATOM 1375 C CA . ARG A 1 171 ? -8.370 14.513 41.811 1.00 75.69 171 ARG A CA 1
ATOM 1376 C C . ARG A 1 171 ? -9.831 14.257 42.165 1.00 75.69 171 ARG A C 1
ATOM 1378 O O . ARG A 1 171 ? -10.235 14.532 43.293 1.00 75.69 171 ARG A O 1
ATOM 1385 N N . THR A 1 172 ? -10.617 13.745 41.226 1.00 78.12 172 THR A N 1
ATOM 1386 C CA . THR A 1 172 ? -12.045 13.472 41.434 1.00 78.12 172 THR A CA 1
ATOM 1387 C C . THR A 1 172 ? -12.244 12.275 42.359 1.00 78.12 172 THR A C 1
ATOM 1389 O O . THR A 1 172 ? -12.989 12.377 43.333 1.00 78.12 172 THR A O 1
ATOM 1392 N N . VAL A 1 173 ? -11.503 11.187 42.133 1.00 81.81 173 VAL A N 1
ATOM 1393 C CA . VAL A 1 173 ? -11.516 9.990 42.987 1.00 81.81 173 VAL A CA 1
ATOM 1394 C C . VAL A 1 173 ? -11.040 10.321 44.403 1.00 81.81 173 VAL A C 1
ATOM 1396 O O . VAL A 1 173 ? -11.720 9.983 45.369 1.00 81.81 173 VAL A O 1
ATOM 1399 N N . VAL A 1 174 ? -9.941 11.068 44.555 1.00 83.38 174 VAL A N 1
ATOM 1400 C CA . VAL A 1 174 ? -9.445 11.503 45.874 1.00 83.38 174 VAL A CA 1
ATOM 1401 C C . VAL A 1 174 ? -10.466 12.397 46.588 1.00 83.38 174 VAL A C 1
ATOM 1403 O O . VAL A 1 174 ? -10.710 12.208 47.777 1.00 83.38 174 VAL A O 1
ATOM 1406 N N . ARG A 1 175 ? -11.136 13.325 45.887 1.00 83.62 175 ARG A N 1
ATOM 1407 C CA . ARG A 1 175 ? -12.217 14.143 46.474 1.00 83.62 175 ARG A CA 1
ATOM 1408 C C . ARG A 1 175 ? -13.400 13.299 46.947 1.00 83.62 175 ARG A C 1
ATOM 1410 O O . ARG A 1 175 ? -13.954 13.594 48.004 1.00 83.62 175 ARG A O 1
ATOM 1417 N N . LEU A 1 176 ? -13.796 12.277 46.189 1.00 80.88 176 LEU A N 1
ATOM 1418 C CA . LEU A 1 176 ? -14.880 11.367 46.571 1.00 80.88 176 LEU A CA 1
ATOM 1419 C C . LEU A 1 176 ? -14.499 10.522 47.793 1.00 80.88 176 LEU A C 1
ATOM 1421 O O . LEU A 1 176 ? -15.290 10.431 48.731 1.00 80.88 176 LEU A O 1
ATOM 1425 N N . LEU A 1 177 ? -13.272 9.996 47.835 1.00 82.75 177 LEU A N 1
ATOM 1426 C CA . LEU A 1 177 ? -12.760 9.234 48.976 1.00 82.75 177 LEU A CA 1
ATOM 1427 C C . LEU A 1 177 ? -12.691 10.092 50.246 1.00 82.75 177 LEU A C 1
ATOM 1429 O O . LEU A 1 177 ? -13.208 9.687 51.287 1.00 82.75 177 LEU A O 1
ATOM 1433 N N . ILE A 1 178 ? -12.156 11.315 50.158 1.00 84.88 178 ILE A N 1
ATOM 1434 C CA . ILE A 1 178 ? -12.116 12.249 51.295 1.00 84.88 178 ILE A CA 1
ATOM 1435 C C . ILE A 1 178 ? -13.536 12.555 51.788 1.00 84.88 178 ILE A C 1
ATOM 1437 O O . ILE A 1 178 ? -13.796 12.456 52.986 1.00 84.88 178 ILE A O 1
ATOM 1441 N N . LYS A 1 179 ? -14.482 12.848 50.880 1.00 82.00 179 LYS A N 1
ATOM 1442 C CA . LYS A 1 179 ? -15.889 13.080 51.249 1.00 82.00 179 LYS A CA 1
ATOM 1443 C C . LYS A 1 179 ? -16.509 11.870 51.953 1.00 82.00 179 LYS A C 1
ATOM 1445 O O . LYS A 1 179 ? -17.186 12.057 52.961 1.00 82.00 179 LYS A O 1
ATOM 1450 N N . SER A 1 180 ? -16.259 10.647 51.478 1.00 84.12 180 SER A N 1
ATOM 1451 C CA . SER A 1 180 ? -16.773 9.437 52.139 1.00 84.12 180 SER A CA 1
ATOM 1452 C C . SER A 1 180 ? -16.196 9.238 53.542 1.00 84.12 180 SER A C 1
ATOM 1454 O O . SER A 1 180 ? -16.946 8.942 54.471 1.00 84.12 180 SER A O 1
ATOM 1456 N N . VAL A 1 181 ? -14.897 9.487 53.736 1.00 86.12 181 VAL A N 1
ATOM 1457 C CA . VAL A 1 181 ? -14.243 9.367 55.047 1.00 86.12 181 VAL A CA 1
ATOM 1458 C C . VAL A 1 181 ? -14.775 10.421 56.020 1.00 86.12 181 VAL A C 1
ATOM 1460 O O . VAL A 1 181 ? -15.075 10.089 57.166 1.00 86.12 181 VAL A O 1
ATOM 1463 N N . SER A 1 182 ? -14.976 11.666 55.572 1.00 86.44 182 SER A N 1
ATOM 1464 C CA . SER A 1 182 ? -15.573 12.725 56.397 1.00 86.44 182 SER A CA 1
ATOM 1465 C C . SER A 1 182 ? -16.997 12.389 56.843 1.00 86.44 182 SER A C 1
ATOM 1467 O O . SER A 1 182 ? -17.325 12.586 58.011 1.00 86.44 182 SER A O 1
ATOM 1469 N N . ILE A 1 183 ? -17.833 11.840 55.956 1.00 86.75 183 ILE A N 1
ATOM 1470 C CA . ILE A 1 183 ? -19.203 11.421 56.299 1.00 86.75 183 ILE A CA 1
ATOM 1471 C C . ILE A 1 183 ? -19.181 10.309 57.357 1.00 86.75 183 ILE A C 1
ATOM 1473 O O . ILE A 1 183 ? -19.926 10.378 58.335 1.00 86.75 183 ILE A O 1
ATOM 1477 N N . ILE A 1 184 ? -18.294 9.320 57.209 1.00 87.94 184 ILE A N 1
ATOM 1478 C CA . ILE A 1 184 ? -18.141 8.221 58.175 1.00 87.94 184 ILE A CA 1
ATOM 1479 C C . ILE A 1 184 ? -17.676 8.748 59.543 1.00 87.94 184 ILE A C 1
ATOM 1481 O O . ILE A 1 184 ? -18.224 8.353 60.572 1.00 87.94 184 ILE A O 1
ATOM 1485 N N . LEU A 1 185 ? -16.714 9.676 59.575 1.00 86.62 185 LEU A N 1
ATOM 1486 C CA . LEU A 1 185 ? -16.222 10.308 60.807 1.00 86.62 185 LEU A CA 1
ATOM 1487 C C . LEU A 1 185 ? -17.307 11.119 61.524 1.00 86.62 185 LEU A C 1
ATOM 1489 O O . LEU A 1 185 ? -17.470 10.989 62.736 1.00 86.62 185 LEU A O 1
ATOM 1493 N N . VAL A 1 186 ? -18.088 11.910 60.785 1.00 87.69 186 VAL A N 1
ATOM 1494 C CA . VAL A 1 186 ? -19.220 12.665 61.345 1.00 87.69 186 VAL A CA 1
ATOM 1495 C C . VAL A 1 186 ? -20.277 11.712 61.905 1.00 87.69 186 VAL A C 1
ATOM 1497 O O . VAL A 1 186 ? -20.737 11.905 63.030 1.00 87.69 186 VAL A O 1
ATOM 1500 N N . ALA A 1 187 ? -20.615 10.639 61.186 1.00 85.75 187 ALA A N 1
ATOM 1501 C CA . ALA A 1 187 ? -21.550 9.626 61.672 1.00 85.75 187 ALA A CA 1
ATOM 1502 C C . ALA A 1 187 ? -21.046 8.927 62.950 1.00 85.75 187 ALA A C 1
ATOM 1504 O O . ALA A 1 187 ? -21.822 8.704 63.884 1.00 85.75 187 ALA A O 1
ATOM 1505 N N . LEU A 1 188 ? -19.744 8.629 63.038 1.00 84.94 188 LEU A N 1
ATOM 1506 C CA . LEU A 1 188 ? -19.115 8.061 64.235 1.00 84.94 188 LEU A CA 1
ATOM 1507 C C . LEU A 1 188 ? -19.146 9.030 65.423 1.00 84.94 188 LEU A C 1
ATOM 1509 O O . LEU A 1 188 ? -19.457 8.609 66.537 1.00 84.94 188 LEU A O 1
ATOM 1513 N N . LEU A 1 189 ? -18.889 10.320 65.198 1.00 84.19 189 LEU A N 1
ATOM 1514 C CA . LEU A 1 189 ? -18.967 11.350 66.238 1.00 84.19 189 LEU A CA 1
ATOM 1515 C C . LEU A 1 189 ? -20.400 11.543 66.744 1.00 84.19 189 LEU A C 1
ATOM 1517 O O . LEU A 1 189 ? -20.615 11.603 67.953 1.00 84.19 189 LEU A O 1
ATOM 1521 N N . ILE A 1 190 ? -21.392 11.556 65.849 1.00 84.38 190 ILE A N 1
ATOM 1522 C CA . ILE A 1 190 ? -22.813 11.601 66.226 1.00 84.38 190 ILE A CA 1
ATOM 1523 C C . ILE A 1 190 ? -23.181 10.362 67.053 1.00 84.38 190 ILE A C 1
ATOM 1525 O O . ILE A 1 190 ? -23.852 10.475 68.082 1.00 84.38 190 ILE A O 1
ATOM 1529 N N . ARG A 1 191 ? -22.693 9.177 66.663 1.00 79.81 191 ARG A N 1
ATOM 1530 C CA . ARG A 1 191 ? -22.915 7.930 67.409 1.00 79.81 191 ARG A CA 1
ATOM 1531 C C . ARG A 1 191 ? -22.266 7.969 68.797 1.00 79.81 191 ARG A C 1
ATOM 1533 O O . ARG A 1 191 ? -22.917 7.577 69.761 1.00 79.81 191 ARG A O 1
ATOM 1540 N N . GLN A 1 192 ? -21.044 8.490 68.931 1.00 75.38 192 GLN A N 1
ATOM 1541 C CA . GLN A 1 192 ? -20.379 8.673 70.231 1.00 75.38 192 GLN A CA 1
ATOM 1542 C C . GLN A 1 192 ? -21.059 9.734 71.112 1.00 75.38 192 GLN A C 1
ATOM 1544 O O . GLN A 1 192 ? -21.155 9.567 72.328 1.00 75.38 192 GLN A O 1
ATOM 1549 N N . ALA A 1 193 ? -21.553 10.825 70.525 1.00 75.19 193 ALA A N 1
ATOM 1550 C CA . ALA A 1 193 ? -22.288 11.854 71.257 1.00 75.19 193 ALA A CA 1
ATOM 1551 C C . ALA A 1 193 ? -23.633 11.318 71.771 1.00 75.19 193 ALA A C 1
ATOM 1553 O O . ALA A 1 193 ? -23.999 11.564 72.921 1.00 75.19 193 ALA A O 1
ATOM 1554 N N . SER A 1 194 ? -24.332 10.522 70.954 1.00 68.56 194 SER A N 1
ATOM 1555 C CA . SER A 1 194 ? -25.557 9.818 71.343 1.00 68.56 194 SER A CA 1
ATOM 1556 C C . SER A 1 194 ? -25.308 8.857 72.511 1.00 68.56 194 SER A C 1
ATOM 1558 O O . SER A 1 194 ? -25.995 8.941 73.530 1.00 68.56 194 SER A O 1
ATOM 1560 N N . THR A 1 195 ? -24.278 8.006 72.446 1.00 66.38 195 THR A N 1
ATOM 1561 C CA . THR A 1 195 ? -23.986 7.047 73.529 1.00 66.38 195 THR A CA 1
ATOM 1562 C C . THR A 1 195 ? -23.582 7.726 74.840 1.00 66.38 195 THR A C 1
ATOM 1564 O O . THR A 1 195 ? -23.983 7.253 75.907 1.00 66.38 195 THR A O 1
ATOM 1567 N N . LYS A 1 196 ? -22.866 8.861 74.789 1.00 60.84 196 LYS A N 1
ATOM 1568 C CA . LYS A 1 196 ? -22.546 9.680 75.976 1.00 60.84 196 LYS A CA 1
ATOM 1569 C C . LYS A 1 196 ? -23.786 10.342 76.589 1.00 60.84 196 LYS A C 1
ATOM 1571 O O . LYS A 1 196 ? -23.929 10.352 77.811 1.00 60.84 196 LYS A O 1
ATOM 1576 N N . LYS A 1 197 ? -24.719 10.840 75.767 1.00 60.22 197 LYS A N 1
ATOM 1577 C CA . LYS A 1 197 ? -25.990 11.415 76.249 1.00 60.22 197 LYS A CA 1
ATOM 1578 C C . LYS A 1 197 ? -26.864 10.352 76.927 1.00 60.22 197 LYS A C 1
ATOM 1580 O O . LYS A 1 197 ? -27.417 10.598 77.995 1.00 60.22 197 LYS A O 1
ATOM 1585 N N . TRP A 1 198 ? -26.919 9.146 76.359 1.00 51.59 198 TRP A N 1
ATOM 1586 C CA . TRP A 1 198 ? -27.664 8.013 76.921 1.00 51.59 198 TRP A CA 1
ATOM 1587 C C . TRP A 1 198 ? -27.065 7.454 78.222 1.00 51.59 198 TRP A C 1
ATOM 1589 O O . TRP A 1 198 ? -27.816 7.028 79.099 1.00 51.59 198 TRP A O 1
ATOM 1599 N N . THR A 1 199 ? -25.740 7.469 78.388 1.00 58.09 199 THR A N 1
ATOM 1600 C CA . THR A 1 199 ? -25.096 7.064 79.654 1.00 58.09 199 THR A CA 1
ATOM 1601 C C . THR A 1 199 ? -25.316 8.092 80.765 1.00 58.09 199 THR A C 1
ATOM 1603 O O . THR A 1 199 ? -25.652 7.698 81.878 1.00 58.09 199 THR A O 1
ATOM 1606 N N . GLN A 1 200 ? -25.251 9.393 80.463 1.00 57.16 200 GLN A N 1
ATOM 1607 C CA . GLN A 1 200 ? -25.595 10.471 81.407 1.00 57.16 200 GLN A CA 1
ATOM 1608 C C . GLN A 1 200 ? -27.072 10.409 81.858 1.00 57.16 200 GLN A C 1
ATOM 1610 O O . GLN A 1 200 ? -27.347 10.425 83.056 1.00 57.16 200 GLN A O 1
ATOM 1615 N N . LEU A 1 201 ? -28.022 10.224 80.929 1.00 55.06 201 LEU A N 1
ATOM 1616 C CA . LEU A 1 201 ? -29.457 10.082 81.242 1.00 55.06 201 LEU A CA 1
ATOM 1617 C C . LEU A 1 201 ? -29.785 8.814 82.056 1.00 55.06 201 LEU A C 1
ATOM 1619 O O . LEU A 1 201 ? -30.641 8.856 82.940 1.00 55.06 201 LEU A O 1
ATOM 1623 N N . ARG A 1 202 ? -29.094 7.686 81.820 1.00 53.19 202 ARG A N 1
ATOM 1624 C CA . ARG A 1 202 ? -29.247 6.475 82.655 1.00 53.19 202 ARG A CA 1
ATOM 1625 C C . ARG A 1 202 ? -28.693 6.651 84.067 1.00 53.19 202 ARG A C 1
ATOM 1627 O O . ARG A 1 202 ? -29.259 6.079 84.994 1.00 53.19 202 ARG A O 1
ATOM 1634 N N . CYS A 1 203 ? -27.609 7.407 84.239 1.00 53.62 203 CYS A N 1
ATOM 1635 C CA . CYS A 1 203 ? -27.063 7.704 85.563 1.00 53.62 203 CYS A CA 1
ATOM 1636 C C . CYS A 1 203 ? -27.979 8.648 86.356 1.00 53.62 203 CYS A C 1
ATOM 1638 O O . CYS A 1 203 ? -28.195 8.403 87.541 1.00 53.62 203 CYS A O 1
ATOM 1640 N N . TRP A 1 204 ? -28.593 9.637 85.696 1.00 48.34 204 TRP A N 1
ATOM 1641 C CA . TRP A 1 204 ? -29.553 10.556 86.320 1.00 48.34 204 TRP A CA 1
ATOM 1642 C C . TRP A 1 204 ? -30.846 9.849 86.774 1.00 48.34 204 TRP A C 1
ATOM 1644 O O . TRP A 1 204 ? -31.241 9.954 87.933 1.00 48.34 204 TRP A O 1
ATOM 1654 N N . ASN A 1 205 ? -31.427 8.979 85.938 1.00 51.94 205 ASN A N 1
ATOM 1655 C CA . ASN A 1 205 ? -32.605 8.185 86.333 1.00 51.94 205 ASN A CA 1
ATOM 1656 C C . ASN A 1 205 ? -32.332 7.177 87.472 1.00 51.94 205 ASN A C 1
ATOM 1658 O O . ASN A 1 205 ? -33.270 6.679 88.097 1.00 51.94 205 ASN A O 1
ATOM 1662 N N . ARG A 1 206 ? -31.063 6.847 87.756 1.00 50.78 206 ARG A N 1
ATOM 1663 C CA . ARG A 1 206 ? -30.675 5.927 88.841 1.00 50.78 206 ARG A CA 1
ATOM 1664 C C . ARG A 1 206 ? -30.377 6.644 90.163 1.00 50.78 206 ARG A C 1
ATOM 1666 O O . ARG A 1 206 ? -30.403 5.986 91.204 1.00 50.78 206 ARG A O 1
ATOM 1673 N N . SER A 1 207 ? -30.096 7.950 90.144 1.00 53.94 207 SER A N 1
ATOM 1674 C CA . SER A 1 207 ? -29.997 8.769 91.360 1.00 53.94 207 SER A CA 1
ATOM 1675 C C . SER A 1 207 ? -31.370 9.223 91.857 1.00 53.94 207 SER A C 1
ATOM 1677 O O . SER A 1 207 ? -31.602 9.173 93.060 1.00 53.94 207 SER A O 1
ATOM 1679 N N . ASP A 1 208 ? -32.314 9.539 90.963 1.00 51.91 208 ASP A N 1
ATOM 1680 C CA . ASP A 1 208 ? -33.665 9.971 91.370 1.00 51.91 208 ASP A CA 1
ATOM 1681 C C . ASP A 1 208 ? -34.509 8.850 91.991 1.00 51.91 208 ASP A C 1
ATOM 1683 O O . ASP A 1 208 ? -35.275 9.087 92.925 1.00 51.91 208 ASP A O 1
ATOM 1687 N N . ARG A 1 209 ? -34.314 7.590 91.574 1.00 48.78 209 ARG A N 1
ATOM 1688 C CA . ARG A 1 209 ? -34.974 6.445 92.232 1.00 48.78 209 ARG A CA 1
ATOM 1689 C C . ARG A 1 209 ? -34.536 6.223 93.680 1.00 48.78 209 ARG A C 1
ATOM 1691 O O . ARG A 1 209 ? -35.301 5.644 94.435 1.00 48.78 209 ARG A O 1
ATOM 1698 N N . ARG A 1 210 ? -33.342 6.679 94.080 1.00 49.97 210 ARG A N 1
ATOM 1699 C CA . ARG A 1 210 ? -32.870 6.551 95.470 1.00 49.97 210 ARG A CA 1
ATOM 1700 C C . ARG A 1 210 ? -33.378 7.660 96.393 1.00 49.97 210 ARG A C 1
ATOM 1702 O O . ARG A 1 210 ? -33.390 7.451 97.598 1.00 49.97 210 ARG A O 1
ATOM 1709 N N . ASN A 1 211 ? -33.841 8.790 95.854 1.00 51.34 211 ASN A N 1
ATOM 1710 C CA . ASN A 1 211 ? -34.340 9.905 96.666 1.00 51.34 211 ASN A CA 1
ATOM 1711 C C . ASN A 1 211 ? -35.858 9.872 96.921 1.00 51.34 211 ASN A C 1
ATOM 1713 O O . ASN A 1 211 ? -36.325 10.583 97.807 1.00 51.34 211 ASN A O 1
ATOM 1717 N N . ASN A 1 212 ? -36.627 9.031 96.217 1.00 48.44 212 ASN A N 1
ATOM 1718 C CA . ASN A 1 212 ? -38.083 8.931 96.401 1.00 48.44 212 ASN A CA 1
ATOM 1719 C C . ASN A 1 212 ? -38.554 7.796 97.332 1.00 48.44 212 ASN A C 1
ATOM 1721 O O . ASN A 1 212 ? -39.740 7.727 97.637 1.00 48.44 212 ASN A O 1
ATOM 1725 N N . GLU A 1 213 ? -37.659 6.944 97.842 1.00 50.00 213 GLU A N 1
ATOM 1726 C CA . GLU A 1 213 ? -38.010 5.888 98.817 1.00 50.00 213 GLU A CA 1
ATOM 1727 C C . GLU A 1 213 ? -37.821 6.317 100.290 1.00 50.00 213 GLU A C 1
ATOM 1729 O O . GLU A 1 213 ? -38.109 5.550 101.203 1.00 50.00 213 GLU A O 1
ATOM 1734 N N . GLY A 1 214 ? -37.390 7.558 100.550 1.00 52.81 214 GLY A N 1
ATOM 1735 C CA . GLY A 1 214 ? -37.114 8.063 101.905 1.00 52.81 214 GLY A CA 1
ATOM 1736 C C . GLY A 1 214 ? -38.233 8.870 102.577 1.00 52.81 214 GLY A C 1
ATOM 1737 O O . GLY A 1 214 ? -38.018 9.379 103.673 1.00 52.81 214 GLY A O 1
ATOM 1738 N N . ARG A 1 215 ? -39.408 9.041 101.954 1.00 48.44 215 ARG A N 1
ATOM 1739 C CA . ARG A 1 215 ? -40.461 9.954 102.450 1.00 48.44 215 ARG A CA 1
ATOM 1740 C C . ARG A 1 215 ? -41.802 9.267 102.722 1.00 48.44 215 ARG A C 1
ATOM 1742 O O . ARG A 1 215 ? -42.838 9.789 102.347 1.00 48.44 215 ARG A O 1
ATOM 1749 N N . PHE A 1 216 ? -41.776 8.106 103.373 1.00 48.47 216 PHE A N 1
ATOM 1750 C CA . PHE A 1 216 ? -42.935 7.490 104.036 1.00 48.47 216 PHE A CA 1
ATOM 1751 C C . PHE A 1 216 ? -42.442 6.592 105.179 1.00 48.47 216 PHE A C 1
ATOM 1753 O O . PHE A 1 216 ? -42.278 5.389 104.995 1.00 48.47 216 PHE A O 1
ATOM 1760 N N . ARG A 1 217 ? -42.148 7.187 106.339 1.00 43.78 217 ARG A N 1
ATOM 1761 C CA . ARG A 1 217 ? -42.158 6.571 107.682 1.00 43.78 217 ARG A CA 1
ATOM 1762 C C . ARG A 1 217 ? -41.761 7.644 108.698 1.00 43.78 217 ARG A C 1
ATOM 1764 O O . ARG A 1 217 ? -40.663 8.186 108.594 1.00 43.78 217 ARG A O 1
ATOM 1771 N N . GLY A 1 218 ? -42.651 7.918 109.648 1.00 38.66 218 GLY A N 1
ATOM 1772 C CA . GLY A 1 218 ? -42.481 8.897 110.723 1.00 38.66 218 GLY A CA 1
ATOM 1773 C C . GLY A 1 218 ? -43.744 9.705 110.908 1.00 38.66 218 GLY A C 1
ATOM 1774 O O . GLY A 1 218 ? -43.807 10.787 110.290 1.00 38.66 218 GLY A O 1
#

Organism: Bactrocera latifrons (NCBI:txid174628)

Nearest PDB structures (foldseek):
  6lgf-assembly1_A  TM=9.127E-01  e=1.621E-11  Bombyx mori
  6lgd-assembly1_A  TM=9.138E-01  e=2.899E-11  Bombyx mori
  6lga-assembly1_B  TM=9.119E-01  e=3.876E-11  Bombyx mori
  6k5p-assembly1_A  TM=9.245E-01  e=4.614E-11  Culex quinquefasciatus
  8slv-assembly1_A  TM=9.141E-01  e=1.169E-10  Aedes aegypti

Sequence (218 aa):
EVSRDPERTPYQWNTQKNAGFSTAEKTWLPVHPNYKNLNLKQQKSEKSHYSVYKSLVELRKMPALCKGRFHAEVLNRDVFAFERELNDDNSIITVINIGPRARAVNLTEVFDLKFQQKLTVMVAGSKSTHETGIQLTHNATFLLNPYEGIVFANTTPAAKDRNSIDIAYRRTVVRLLIKSVSIILVALLIRQASTKKWTQLRCWNRSDRRNNEGRFRG

pLDDT: mean 83.6, std 16.62, range [38.06, 98.25]

Radius of gyration: 37.81 Å; Cα contacts (8 Å, |Δi|>4): 302; chains: 1; bounding box: 69×44×138 Å

Mean predicted aligned error: 14.06 Å

InterPro domains:
  IPR006047 Glycosyl hydrolase family 13, catalytic domain [PF00128] (2-67)
  IPR013780 Glycosyl hydrolase, all-beta [G3DSA:2.60.40.1180] (69-155)
  IPR017853 Glycoside hydrolase superfamily [SSF51445] (2-61)

Secondary structure (DSSP, 8-state):
----GGGGSPP--SSSGGGGS-SSS--SSPPPGGGGTS-HHHHTSSS-HHHHHHHHHHHTTSHHHHHSEEEEEE-SSSEEEEEEEEETTEEEEEEEE-SSS-EEEE-TTTTTPPTT-EEEEEEE-TT-SPPTTPEEETT-EEEE-TT-EEEEEEE-S-GGGHHHHHHHHHHHHHHHHHHHHHHHHHHHHHHHHHHHHHHHHHHHHHHHHHHSSSSS--